Protein AF-A0A8J8T4A8-F1 (afdb_monomer_lite)

Foldseek 3Di:
DADLQELVSLVVCLLVLLLVLLVVLAPVLVVVLVVQQVCQVPVQDDPVDRCCLCSHQLNDPCLVVVVVVVVVSVVVSVVSVVSSLNHDQPADPPPPVVCVVVVVVVVVVVVVVVVVVVVPPDDDDPDPPPVVVVVVVVQDDDPDDPPDNDDDSPFQVLVVVVVVQLVVLVVVLVVVLVCVCPVVVPDDDPRVSSNSSSVSSNSSSNSSVVSVCVVDPVSCVVRGVGADWDADPVRDIHGPPCPPVVVVVVVVVVVVVVPPPPPPPPPPPPPPPPPPVVVVVVVVVVVVVVPPDDDPDDDPDDPDDDDDDDDDDDDDDPPDVVVVVVVVVVVVVD

pLDDT: mean 73.76, std 19.92, range [32.78, 97.75]

Secondary structure (DSSP, 8-state):
---TTBHHHHHHHHHHHHHHHIIIIIIIHHHHHHHHHHHHHHHSEETTEETHHHHSTT-STTHHHHHHHHHHHHHHHHHHHHHHTT-B----------THHHHHHHHHHHHHHHHHHHT--SS---SSSHHHHHHHGGG------TT-SSS-TTS-HHHHHHHHHHHHHHHHHHHHHHHHHHHSTTT--HHHHHHHHHHHHHHHHHHTGGGGGGGSHHHHHHH--PPPEEE-TTS-EEEGGGSHHHHHHHHHHHHHHHHTT------------TTHHHHHHHHHHHHHHTTS----------------------------HHHHHHHHHHTT--

Sequence (334 aa):
MIDKSDEYQLISFITRFKSAFFISYGIIKLIIQYVQYYRCVIFGSTPSSHTCQINGPGSSMYVYPEAAMLAAQLLIVWIAFFLLQCAKAKGHPKFKYKNKYFKDQKDEDKEDKQKKKDHASDSDSDERDEYEEVRLRRKRSCICCCCCPRYSCCNGDRLVNFLIYDFLVFALVIGYLGYYVFGLDKLQQEYQLKTSILFAQVIYGLLNFPFIIFLMKPCVLFLSKSRETGYDRDGICVPKYLASDMYKFRFSKKRILINSHGISLKVDEVPRRTGQKEENSRAEKYALSENKNLPISEALEDPSKQDPESNVGGFSIEIDIEDMLKLENILKIS

Structure (mmCIF, N/CA/C/O backbone):
data_AF-A0A8J8T4A8-F1
#
_entry.id   AF-A0A8J8T4A8-F1
#
loop_
_atom_site.group_PDB
_atom_site.id
_atom_site.type_symbol
_atom_site.label_atom_id
_atom_site.label_alt_id
_atom_site.label_comp_id
_atom_site.label_asym_id
_atom_site.label_entity_id
_atom_site.label_seq_id
_atom_site.pdbx_PDB_ins_code
_atom_site.Cartn_x
_atom_site.Cartn_y
_atom_site.Cartn_z
_atom_site.occupancy
_atom_site.B_iso_or_equiv
_atom_site.auth_seq_id
_atom_site.auth_comp_id
_atom_site.auth_asym_id
_atom_site.auth_atom_id
_atom_site.pdbx_PDB_model_num
ATOM 1 N N . MET A 1 1 ? 4.211 -5.409 19.009 1.00 72.94 1 MET A N 1
ATOM 2 C CA . MET A 1 1 ? 3.284 -6.543 18.795 1.00 72.94 1 MET A CA 1
ATOM 3 C C . MET A 1 1 ? 2.009 -5.999 18.163 1.00 72.94 1 MET A C 1
ATOM 5 O O . MET A 1 1 ? 1.513 -4.998 18.663 1.00 72.94 1 MET A O 1
ATOM 9 N N . ILE A 1 2 ? 1.539 -6.572 17.051 1.00 84.88 2 ILE A N 1
ATOM 10 C CA . ILE A 1 2 ? 0.321 -6.125 16.347 1.00 84.88 2 ILE A CA 1
ATOM 11 C C . ILE A 1 2 ? -0.826 -7.073 16.714 1.00 84.88 2 ILE A C 1
ATOM 13 O O . ILE A 1 2 ? -0.688 -8.286 16.538 1.00 84.88 2 ILE A O 1
ATOM 17 N N . ASP A 1 3 ? -1.955 -6.542 17.195 1.00 89.81 3 ASP A N 1
ATOM 18 C CA . ASP A 1 3 ? -3.196 -7.315 17.273 1.00 89.81 3 ASP A CA 1
ATOM 19 C C . ASP A 1 3 ? -3.701 -7.593 15.869 1.00 89.81 3 ASP A C 1
ATOM 21 O O . ASP A 1 3 ? -4.054 -6.670 15.135 1.00 89.81 3 ASP A O 1
ATOM 25 N N . LYS A 1 4 ? -3.880 -8.866 15.536 1.00 92.81 4 LYS A N 1
ATOM 26 C CA . LYS A 1 4 ? -4.615 -9.237 14.322 1.00 92.81 4 LYS A CA 1
ATOM 27 C C . LYS A 1 4 ? -6.124 -9.011 14.474 1.00 92.81 4 LYS A C 1
ATOM 29 O O . LYS A 1 4 ? -6.836 -9.001 13.480 1.00 92.81 4 LYS A O 1
ATOM 34 N N . SER A 1 5 ? -6.618 -8.853 15.708 1.00 92.38 5 SER A N 1
ATOM 35 C CA . SER A 1 5 ? -8.052 -8.705 15.994 1.00 92.38 5 SER A CA 1
ATOM 36 C C . SER A 1 5 ? -8.518 -7.257 16.177 1.00 92.38 5 SER A C 1
ATOM 38 O O . SER A 1 5 ? -9.710 -7.036 16.395 1.00 92.38 5 SER A O 1
ATOM 40 N N . ASP A 1 6 ? -7.605 -6.283 16.127 1.00 92.69 6 ASP A N 1
ATOM 41 C CA . ASP A 1 6 ? -7.901 -4.860 16.304 1.00 92.69 6 ASP A CA 1
ATOM 42 C C . ASP A 1 6 ? -8.005 -4.148 14.950 1.00 92.69 6 ASP A C 1
ATOM 44 O O . ASP A 1 6 ? -7.025 -4.029 14.212 1.00 92.69 6 ASP A O 1
ATOM 48 N N . GLU A 1 7 ? -9.204 -3.653 14.646 1.00 92.19 7 GLU A N 1
ATOM 49 C CA . GLU A 1 7 ? -9.529 -2.967 13.392 1.00 92.19 7 GLU A CA 1
ATOM 50 C C . GLU A 1 7 ? -8.599 -1.774 13.125 1.00 92.19 7 GLU A C 1
ATOM 52 O O . GLU A 1 7 ? -8.067 -1.641 12.023 1.00 92.19 7 GLU A O 1
ATOM 57 N N . TYR A 1 8 ? -8.335 -0.935 14.136 1.00 91.81 8 TYR A N 1
ATOM 58 C CA . TYR A 1 8 ? -7.516 0.269 13.955 1.00 91.81 8 TYR A CA 1
ATOM 59 C C . TYR A 1 8 ? -6.080 -0.072 13.530 1.00 91.81 8 TYR A C 1
ATOM 61 O O . TYR A 1 8 ? -5.521 0.558 12.630 1.00 91.81 8 TYR A O 1
ATOM 69 N N . GLN A 1 9 ? -5.480 -1.081 14.166 1.00 92.81 9 GLN A N 1
ATOM 70 C CA . GLN A 1 9 ? -4.103 -1.488 13.880 1.00 92.81 9 GLN A CA 1
ATOM 71 C C . GLN A 1 9 ? -3.974 -2.049 12.469 1.00 92.81 9 GLN A C 1
ATOM 73 O O . GLN A 1 9 ? -3.008 -1.744 11.773 1.00 92.81 9 GLN A O 1
ATOM 78 N N . LEU A 1 10 ? -4.970 -2.818 12.032 1.00 93.81 10 LEU A N 1
ATOM 79 C CA . LEU A 1 10 ? -4.987 -3.419 10.708 1.00 93.81 10 LEU A CA 1
ATOM 80 C C . LEU A 1 10 ? -5.181 -2.365 9.608 1.00 93.81 10 LEU A C 1
ATOM 82 O O . LEU A 1 10 ? -4.443 -2.362 8.625 1.00 93.81 10 LEU A O 1
ATOM 86 N N . ILE A 1 11 ? -6.094 -1.408 9.813 1.00 92.56 11 ILE A N 1
ATOM 87 C CA . ILE A 1 11 ? -6.269 -0.255 8.916 1.00 92.56 11 ILE A CA 1
ATOM 88 C C . ILE A 1 11 ? -4.980 0.568 8.841 1.00 92.56 11 ILE A C 1
ATOM 90 O O . ILE A 1 11 ? -4.537 0.919 7.748 1.00 92.56 11 ILE A O 1
ATOM 94 N N . SER A 1 12 ? -4.360 0.864 9.987 1.00 92.31 12 SER A N 1
ATOM 95 C CA . SER A 1 12 ? -3.110 1.629 10.044 1.00 92.31 12 SER A CA 1
ATOM 96 C C . SER A 1 12 ? -1.959 0.899 9.350 1.00 92.31 12 SER A C 1
ATOM 98 O O . SER A 1 12 ? -1.156 1.532 8.667 1.00 92.31 12 SER A O 1
ATOM 100 N N . PHE A 1 13 ? -1.894 -0.427 9.483 1.00 95.06 13 PHE A N 1
ATOM 101 C CA . PHE A 1 13 ? -0.928 -1.257 8.774 1.00 95.06 13 PHE A CA 1
ATOM 102 C C . PHE A 1 13 ? -1.126 -1.164 7.257 1.00 95.06 13 PHE A C 1
ATOM 104 O O . PHE A 1 13 ? -0.185 -0.801 6.557 1.00 95.06 13 PHE A O 1
ATOM 111 N N . ILE A 1 14 ? -2.343 -1.411 6.756 1.00 94.81 14 ILE A N 1
ATOM 112 C CA . ILE A 1 14 ? -2.648 -1.385 5.316 1.00 94.81 14 ILE A CA 1
ATOM 113 C C . ILE A 1 14 ? -2.315 -0.016 4.709 1.00 94.81 14 ILE A C 1
ATOM 115 O O . ILE A 1 14 ? -1.634 0.051 3.686 1.00 94.81 14 ILE A O 1
ATOM 119 N N . THR A 1 15 ? -2.757 1.078 5.338 1.00 93.94 15 THR A N 1
ATOM 120 C CA . THR A 1 15 ? -2.557 2.433 4.796 1.00 93.94 15 THR A CA 1
ATOM 121 C C . THR A 1 15 ? -1.090 2.847 4.790 1.00 93.94 15 THR A C 1
ATOM 123 O O . THR A 1 15 ? -0.616 3.382 3.787 1.00 93.94 15 THR A O 1
ATOM 126 N N . ARG A 1 16 ? -0.341 2.565 5.863 1.00 94.69 16 ARG A N 1
ATOM 127 C CA . ARG A 1 16 ? 1.103 2.846 5.925 1.00 94.69 16 ARG A CA 1
ATOM 128 C C . ARG A 1 16 ? 1.883 2.009 4.931 1.00 94.69 16 ARG A C 1
ATOM 130 O O . ARG A 1 16 ? 2.737 2.548 4.235 1.00 94.69 16 ARG A O 1
ATOM 137 N N . PHE A 1 17 ? 1.561 0.720 4.847 1.00 95.75 17 PHE A N 1
ATOM 138 C CA . PHE A 1 17 ? 2.204 -0.189 3.914 1.00 95.75 17 PHE A CA 1
ATOM 139 C C . PHE A 1 17 ? 1.990 0.310 2.484 1.00 95.75 17 PHE A C 1
ATOM 141 O O . PHE A 1 17 ? 2.965 0.626 1.818 1.00 95.75 17 PHE A O 1
ATOM 148 N N . LYS A 1 18 ? 0.742 0.538 2.051 1.00 95.62 18 LYS A N 1
ATOM 149 C CA . LYS A 1 18 ? 0.411 1.077 0.716 1.00 95.62 18 LYS A CA 1
ATOM 150 C C . LYS A 1 18 ? 1.030 2.446 0.421 1.00 95.62 18 LYS A C 1
ATOM 152 O O . LYS A 1 18 ? 1.479 2.681 -0.697 1.00 95.62 18 LYS A O 1
ATOM 157 N N . SER A 1 19 ? 1.108 3.330 1.413 1.00 95.50 19 SER A N 1
ATOM 158 C CA . SER A 1 19 ? 1.796 4.620 1.252 1.00 95.50 19 SER A CA 1
ATOM 159 C C . SER A 1 19 ? 3.287 4.432 0.961 1.00 95.50 19 SER A C 1
ATOM 161 O O . SER A 1 19 ? 3.837 5.122 0.106 1.00 95.50 19 SER A O 1
ATOM 163 N N . ALA A 1 20 ? 3.934 3.457 1.610 1.00 95.81 20 ALA A N 1
ATOM 164 C CA . ALA A 1 20 ? 5.317 3.103 1.308 1.00 95.81 20 ALA A CA 1
ATOM 165 C C . ALA A 1 20 ? 5.472 2.543 -0.120 1.00 95.81 20 ALA A C 1
ATOM 167 O O . ALA A 1 20 ? 6.444 2.889 -0.785 1.00 95.81 20 ALA A O 1
ATOM 168 N N . PHE A 1 21 ? 4.496 1.784 -0.650 1.00 95.88 21 PHE A N 1
ATOM 169 C CA . PHE A 1 21 ? 4.517 1.337 -2.062 1.00 95.88 21 PHE A CA 1
ATOM 170 C C . PHE A 1 21 ? 4.582 2.499 -3.035 1.00 95.88 21 PHE A C 1
ATOM 172 O O . PHE A 1 21 ? 5.360 2.453 -3.987 1.00 95.88 21 PHE A O 1
ATOM 179 N N . PHE A 1 22 ? 3.788 3.538 -2.794 1.00 96.88 22 PHE A N 1
ATOM 180 C CA . PHE A 1 22 ? 3.808 4.714 -3.648 1.00 96.88 22 PHE A CA 1
ATOM 181 C C . PHE A 1 22 ? 5.184 5.391 -3.656 1.00 96.88 22 PHE A C 1
ATOM 183 O O . PHE A 1 22 ? 5.698 5.740 -4.718 1.00 96.88 22 PHE A O 1
ATOM 190 N N . ILE A 1 23 ? 5.807 5.548 -2.487 1.00 96.50 23 ILE A N 1
ATOM 191 C CA . ILE A 1 23 ? 7.111 6.210 -2.386 1.00 96.50 23 ILE A CA 1
ATOM 192 C C . ILE A 1 23 ? 8.199 5.339 -3.028 1.00 96.50 23 ILE A C 1
ATOM 194 O O . ILE A 1 23 ? 8.924 5.812 -3.901 1.00 96.50 23 ILE A O 1
ATOM 198 N N . SER A 1 24 ? 8.292 4.065 -2.641 1.00 96.38 24 SER A N 1
ATOM 199 C CA . SER A 1 24 ? 9.357 3.160 -3.085 1.00 96.38 24 SER A CA 1
ATOM 200 C C . SER A 1 24 ? 9.193 2.720 -4.542 1.00 96.38 24 SER A C 1
ATOM 202 O O . SER A 1 24 ? 10.072 2.966 -5.366 1.00 96.38 24 SER A O 1
ATOM 204 N N . TYR A 1 25 ? 8.066 2.096 -4.890 1.00 96.12 25 TYR A N 1
ATOM 205 C CA . TYR A 1 25 ? 7.846 1.561 -6.239 1.00 96.12 25 TYR A CA 1
ATOM 206 C C . TYR A 1 25 ? 7.311 2.600 -7.220 1.00 96.12 25 TYR A C 1
ATOM 208 O O . TYR A 1 25 ? 7.493 2.428 -8.419 1.00 96.12 25 TYR A O 1
ATOM 216 N N . GLY A 1 26 ? 6.663 3.663 -6.741 1.00 96.56 26 GLY A N 1
ATOM 217 C CA . GLY A 1 26 ? 6.250 4.782 -7.584 1.00 96.56 26 GLY A CA 1
ATOM 218 C C . GLY A 1 26 ? 7.405 5.753 -7.805 1.00 96.56 26 GLY A C 1
ATOM 219 O O . GLY A 1 26 ? 8.051 5.715 -8.847 1.00 96.56 26 GLY A O 1
ATOM 220 N N . ILE A 1 27 ? 7.680 6.619 -6.827 1.00 97.62 27 ILE A N 1
ATOM 221 C CA . ILE A 1 27 ? 8.608 7.751 -6.996 1.00 97.62 27 ILE A CA 1
ATOM 222 C C . ILE A 1 27 ? 10.064 7.298 -7.141 1.00 97.62 27 ILE A C 1
ATOM 224 O O . ILE A 1 27 ? 10.708 7.631 -8.135 1.00 97.62 27 ILE A O 1
ATOM 228 N N . ILE A 1 28 ? 10.600 6.558 -6.165 1.00 96.81 28 ILE A N 1
ATOM 229 C CA . ILE A 1 28 ? 12.030 6.210 -6.141 1.00 96.81 28 ILE A CA 1
ATOM 230 C C . ILE A 1 28 ? 12.380 5.374 -7.373 1.00 96.81 28 ILE A C 1
ATOM 232 O O . ILE A 1 28 ? 13.325 5.685 -8.100 1.00 96.81 28 ILE A O 1
ATOM 236 N N . LYS A 1 29 ? 11.578 4.348 -7.663 1.00 95.44 29 LYS A N 1
ATOM 237 C CA . LYS A 1 29 ? 11.803 3.489 -8.823 1.00 95.44 29 LYS A CA 1
ATOM 238 C C . LYS A 1 29 ? 11.636 4.223 -10.158 1.00 95.44 29 LYS A C 1
ATOM 240 O O . LYS A 1 29 ? 12.396 3.937 -11.083 1.00 95.44 29 LYS A O 1
ATOM 245 N N . LEU A 1 30 ? 10.709 5.180 -10.266 1.00 96.94 30 LEU A N 1
ATOM 246 C CA . LEU A 1 30 ? 10.593 6.043 -11.447 1.00 96.94 30 LEU A CA 1
ATOM 247 C C . LEU A 1 30 ? 11.877 6.847 -11.672 1.00 96.94 30 LEU A C 1
ATOM 249 O O . LEU A 1 30 ? 12.380 6.874 -12.792 1.00 96.94 30 LEU A O 1
ATOM 253 N N . ILE A 1 31 ? 12.429 7.460 -10.619 1.00 97.31 31 ILE A N 1
ATOM 254 C CA . ILE A 1 31 ? 13.676 8.235 -10.705 1.00 97.31 31 ILE A CA 1
ATOM 255 C C . ILE A 1 31 ? 14.831 7.333 -11.152 1.00 97.31 31 ILE A C 1
ATOM 257 O O . ILE A 1 31 ? 15.558 7.687 -12.078 1.00 97.31 31 ILE A O 1
ATOM 261 N N . ILE A 1 32 ? 14.973 6.145 -10.555 1.00 95.12 32 ILE A N 1
ATOM 262 C CA . ILE A 1 32 ? 16.024 5.186 -10.929 1.00 95.12 32 ILE A CA 1
ATOM 263 C C . ILE A 1 32 ? 15.898 4.787 -12.404 1.00 95.12 32 ILE A C 1
ATOM 265 O O . ILE A 1 32 ? 16.887 4.839 -13.138 1.00 95.12 32 ILE A O 1
ATOM 269 N N . GLN A 1 33 ? 14.695 4.424 -12.860 1.00 93.69 33 GLN A N 1
ATOM 270 C CA . GLN A 1 33 ? 14.471 4.040 -14.256 1.00 93.69 33 GLN A CA 1
ATOM 271 C C . GLN A 1 33 ? 14.717 5.198 -15.220 1.00 93.69 33 GLN A C 1
ATOM 273 O O . GLN A 1 33 ? 15.321 4.998 -16.272 1.00 93.69 33 GLN A O 1
ATOM 278 N N . TYR A 1 34 ? 14.307 6.411 -14.851 1.00 95.50 34 TYR A N 1
ATOM 279 C CA . TYR A 1 34 ? 14.563 7.605 -15.643 1.00 95.50 34 TYR A CA 1
ATOM 280 C C . TYR A 1 34 ? 16.064 7.879 -15.783 1.00 95.50 34 TYR A C 1
ATOM 282 O O . TYR A 1 34 ? 16.540 8.100 -16.892 1.00 95.50 34 TYR A O 1
ATOM 290 N N . VAL A 1 35 ? 16.833 7.794 -14.692 1.00 94.56 35 VAL A N 1
ATOM 291 C CA . VAL A 1 35 ? 18.293 7.973 -14.725 1.00 94.56 35 VAL A CA 1
ATOM 292 C C . VAL A 1 35 ? 18.963 6.886 -15.566 1.00 94.56 35 VAL A C 1
ATOM 294 O O . VAL A 1 35 ? 19.841 7.196 -16.367 1.00 94.56 35 VAL A O 1
ATOM 297 N N . GLN A 1 36 ? 18.547 5.623 -15.438 1.00 92.88 36 GLN A N 1
ATOM 298 C CA . GLN A 1 36 ? 19.070 4.531 -16.269 1.00 92.88 36 GLN A CA 1
ATOM 299 C C . GLN A 1 36 ? 18.784 4.766 -17.752 1.00 92.88 36 GLN A C 1
ATOM 301 O O . GLN A 1 36 ? 19.693 4.674 -18.576 1.00 92.88 36 GLN A O 1
ATOM 306 N N . TYR A 1 37 ? 17.548 5.136 -18.086 1.00 92.50 37 TYR A N 1
ATOM 307 C CA . TYR A 1 37 ? 17.157 5.482 -19.447 1.00 92.50 37 TYR A CA 1
ATOM 308 C C . TYR A 1 37 ? 17.976 6.661 -19.990 1.00 92.50 37 TYR A C 1
ATOM 310 O O . TYR A 1 37 ? 18.565 6.562 -21.065 1.00 92.50 37 TYR A O 1
ATOM 318 N N . TYR A 1 38 ? 18.090 7.745 -19.220 1.00 94.31 38 TYR A N 1
ATOM 319 C CA . TYR A 1 38 ? 18.860 8.932 -19.587 1.00 94.31 38 TYR A CA 1
ATOM 320 C C . TYR A 1 38 ? 20.333 8.593 -19.842 1.00 94.31 38 TYR A C 1
ATOM 322 O O . TYR A 1 38 ? 20.893 8.979 -20.869 1.00 94.31 38 TYR A O 1
ATOM 330 N N . ARG A 1 39 ? 20.952 7.804 -18.950 1.00 92.44 39 ARG A N 1
ATOM 331 C CA . ARG A 1 39 ? 22.342 7.356 -19.117 1.00 92.44 39 ARG A CA 1
ATOM 332 C C . ARG A 1 39 ? 22.526 6.538 -20.388 1.00 92.44 39 ARG A C 1
ATOM 334 O O . ARG A 1 39 ? 23.519 6.714 -21.088 1.00 92.44 39 ARG A O 1
ATOM 341 N N . CYS A 1 40 ? 21.559 5.683 -20.688 1.00 91.31 40 CYS A N 1
ATOM 342 C CA . CYS A 1 40 ? 21.558 4.848 -21.874 1.00 91.31 40 CYS A CA 1
ATOM 343 C C . CYS A 1 40 ? 21.535 5.669 -23.165 1.00 91.31 40 CYS A C 1
ATOM 345 O O . CYS A 1 40 ? 22.378 5.484 -24.040 1.00 91.31 40 CYS A O 1
ATOM 347 N N . VAL A 1 41 ? 20.590 6.605 -23.259 1.00 91.50 41 VAL A N 1
ATOM 348 C CA . VAL A 1 41 ? 20.362 7.403 -24.469 1.00 91.50 41 VAL A CA 1
ATOM 349 C C . VAL A 1 41 ? 21.522 8.364 -24.726 1.00 91.50 41 VAL A C 1
ATOM 351 O O . VAL A 1 41 ? 21.974 8.490 -25.864 1.00 91.50 41 VAL A O 1
ATOM 354 N N . ILE A 1 42 ? 22.025 9.024 -23.681 1.00 92.62 42 ILE A N 1
ATOM 355 C CA . ILE A 1 42 ? 22.991 10.117 -23.842 1.00 92.62 42 ILE A CA 1
ATOM 356 C C . ILE A 1 42 ? 24.432 9.622 -23.860 1.00 92.62 42 ILE A C 1
ATOM 358 O O . ILE A 1 42 ? 25.195 10.029 -24.729 1.00 92.62 42 ILE A O 1
ATOM 362 N N . PHE A 1 43 ? 24.813 8.729 -22.944 1.00 88.88 43 PHE A N 1
ATOM 363 C CA . PHE A 1 43 ? 26.200 8.255 -22.857 1.00 88.88 43 PHE A CA 1
ATOM 364 C C . PHE A 1 43 ? 26.448 6.961 -23.641 1.00 88.88 43 PHE A C 1
ATOM 366 O O . PHE A 1 43 ? 27.594 6.642 -23.938 1.00 88.88 43 PHE A O 1
ATOM 373 N N . GLY A 1 44 ? 25.399 6.206 -23.983 1.00 80.44 44 GLY A N 1
ATOM 374 C CA . GLY A 1 44 ? 25.513 4.906 -24.653 1.00 80.44 44 GLY A CA 1
ATOM 375 C C . GLY A 1 44 ? 25.546 4.955 -26.183 1.00 80.44 44 GLY A C 1
ATOM 376 O O . GLY A 1 44 ? 25.546 3.897 -26.815 1.00 80.44 44 GLY A O 1
ATOM 377 N N . SER A 1 45 ? 25.546 6.148 -26.782 1.00 76.69 45 SER A N 1
ATOM 378 C CA . SER A 1 45 ? 25.368 6.335 -28.223 1.00 76.69 45 SER A CA 1
ATOM 379 C C . SER A 1 45 ? 26.702 6.538 -28.942 1.00 76.69 45 SER A C 1
ATOM 381 O O . SER A 1 45 ? 27.077 7.658 -29.280 1.00 76.69 45 SER A O 1
ATOM 383 N N . THR A 1 46 ? 27.410 5.442 -29.225 1.00 85.88 46 THR A N 1
ATOM 384 C CA . THR A 1 46 ? 28.345 5.432 -30.361 1.00 85.88 46 THR A CA 1
ATOM 385 C C . THR A 1 46 ? 27.563 5.113 -31.639 1.00 85.88 46 THR A C 1
ATOM 387 O O . THR A 1 46 ? 26.734 4.204 -31.605 1.00 85.88 46 THR A O 1
ATOM 390 N N . PRO A 1 47 ? 27.800 5.807 -32.768 1.00 84.06 47 PRO A N 1
ATOM 391 C CA . PRO A 1 47 ? 26.973 5.692 -33.978 1.00 84.06 47 PRO A CA 1
ATOM 392 C C . PRO A 1 47 ? 26.924 4.283 -34.596 1.00 84.06 47 PRO A C 1
ATOM 394 O O . PRO A 1 47 ? 26.053 4.004 -35.412 1.00 84.06 47 PRO A O 1
ATOM 397 N N . SER A 1 48 ? 27.838 3.389 -34.214 1.00 87.62 48 SER A N 1
ATOM 398 C CA . SER A 1 48 ? 27.924 2.012 -34.708 1.00 87.62 48 SER A CA 1
ATOM 399 C C . SER A 1 48 ? 27.407 0.948 -33.730 1.00 87.62 48 SER A C 1
ATOM 401 O O . SER A 1 48 ? 27.282 -0.209 -34.125 1.00 87.62 48 SER A O 1
ATOM 403 N N . SER A 1 49 ? 27.102 1.290 -32.472 1.00 83.38 49 SER A N 1
ATOM 404 C CA . SER A 1 49 ? 26.607 0.330 -31.476 1.00 83.38 49 SER A CA 1
ATOM 405 C C . SER A 1 49 ? 25.884 1.038 -30.330 1.00 83.38 49 SER A C 1
ATOM 407 O O . SER A 1 49 ? 26.492 1.804 -29.578 1.00 83.38 49 SER A O 1
ATOM 409 N N . HIS A 1 50 ? 24.585 0.767 -30.176 1.00 83.75 50 HIS A N 1
ATOM 410 C CA . HIS A 1 50 ? 23.806 1.212 -29.023 1.00 83.75 50 HIS A CA 1
ATOM 411 C C . HIS A 1 50 ? 23.812 0.116 -27.956 1.00 83.75 50 HIS A C 1
ATOM 413 O O . HIS A 1 50 ? 23.197 -0.936 -28.118 1.00 83.75 50 HIS A O 1
ATOM 419 N N . THR A 1 51 ? 24.456 0.374 -26.818 1.00 88.25 51 THR A N 1
ATOM 420 C CA . THR A 1 51 ? 24.524 -0.591 -25.699 1.00 88.25 51 THR A CA 1
ATOM 421 C C . THR A 1 51 ? 23.236 -0.662 -24.874 1.00 88.25 51 THR A C 1
ATOM 423 O O . THR A 1 51 ? 23.198 -1.308 -23.825 1.00 88.25 51 THR A O 1
ATOM 426 N N . CYS A 1 52 ? 22.147 -0.044 -25.340 1.00 88.06 52 CYS A N 1
ATOM 427 C CA . CYS A 1 52 ? 20.899 0.030 -24.589 1.00 88.06 52 CYS A CA 1
ATOM 428 C C . CYS A 1 52 ? 20.178 -1.294 -24.388 1.00 88.06 52 CYS A C 1
ATOM 430 O O . CYS A 1 52 ? 19.407 -1.431 -23.445 1.00 88.06 52 CYS A O 1
ATOM 432 N N . GLN A 1 53 ? 20.495 -2.300 -25.193 1.00 87.75 53 GLN A N 1
ATOM 433 C CA . GLN A 1 53 ? 20.019 -3.653 -24.946 1.00 87.75 53 GLN A CA 1
ATOM 434 C C . GLN A 1 53 ? 20.620 -4.261 -23.663 1.00 87.75 53 GLN A C 1
ATOM 436 O O . GLN A 1 53 ? 19.970 -5.072 -23.009 1.00 87.75 53 GLN A O 1
ATOM 441 N N . ILE A 1 54 ? 21.841 -3.855 -23.289 1.00 88.94 54 ILE A N 1
ATOM 442 C CA . ILE A 1 54 ? 22.604 -4.403 -22.154 1.00 88.94 54 ILE A CA 1
ATOM 443 C C . ILE A 1 54 ? 22.548 -3.469 -20.938 1.00 88.94 54 ILE A C 1
ATOM 445 O O . ILE A 1 54 ? 22.521 -3.936 -19.806 1.00 88.94 54 ILE A O 1
ATOM 449 N N . ASN A 1 55 ? 22.497 -2.154 -21.153 1.00 89.75 55 ASN A N 1
ATOM 450 C CA . ASN A 1 55 ? 22.519 -1.145 -20.085 1.00 89.75 55 ASN A CA 1
ATOM 451 C C . ASN A 1 55 ? 21.168 -0.440 -19.874 1.00 89.75 55 ASN A C 1
ATOM 453 O O . ASN A 1 55 ? 21.066 0.464 -19.046 1.00 89.75 55 ASN A O 1
ATOM 457 N N . GLY A 1 56 ? 20.146 -0.807 -20.649 1.00 90.06 56 GLY A N 1
ATOM 458 C CA . GLY A 1 56 ? 18.824 -0.201 -20.566 1.00 90.06 56 GLY A CA 1
ATOM 459 C C . GLY A 1 56 ? 18.039 -0.611 -19.314 1.00 90.06 56 GLY A C 1
ATOM 460 O O . GLY A 1 56 ? 18.371 -1.593 -18.645 1.00 90.06 56 GLY A O 1
ATOM 461 N N . PRO A 1 57 ? 16.956 0.119 -18.998 1.00 89.44 57 PRO A N 1
ATOM 462 C CA . PRO A 1 57 ? 16.074 -0.233 -17.891 1.00 89.44 57 PRO A CA 1
ATOM 463 C C . PRO A 1 57 ? 15.497 -1.639 -18.110 1.00 89.44 57 PRO A C 1
ATOM 465 O O . PRO A 1 57 ? 14.825 -1.892 -19.107 1.00 89.44 57 PRO A O 1
ATOM 468 N N . GLY A 1 58 ? 15.764 -2.566 -17.187 1.00 86.31 58 GLY A N 1
ATOM 469 C CA . GLY A 1 58 ? 15.328 -3.968 -17.294 1.00 86.31 58 GLY A CA 1
ATOM 470 C C . GLY A 1 58 ? 16.404 -4.960 -17.710 1.00 86.31 58 GLY A C 1
ATOM 471 O O . GLY A 1 58 ? 16.133 -6.158 -17.721 1.00 86.31 58 GLY A O 1
ATOM 472 N N . SER A 1 59 ? 17.627 -4.509 -17.988 1.00 88.25 59 SER A N 1
ATOM 473 C CA . SER A 1 59 ? 18.749 -5.424 -18.208 1.00 88.25 59 SER A CA 1
ATOM 474 C C . SER A 1 59 ? 19.295 -6.051 -16.920 1.00 88.25 59 SER A C 1
ATOM 476 O O . SER A 1 59 ? 20.026 -7.040 -16.981 1.00 88.25 59 SER A O 1
ATOM 478 N N . SER A 1 60 ? 18.930 -5.519 -15.747 1.00 82.06 60 SER A N 1
ATOM 479 C CA . SER A 1 60 ? 19.368 -6.069 -14.465 1.00 82.06 60 SER A CA 1
ATOM 480 C C . SER A 1 60 ? 18.818 -7.485 -14.249 1.00 82.06 60 SER A C 1
ATOM 482 O O . SER A 1 60 ? 17.672 -7.799 -14.575 1.00 82.06 60 SER A O 1
ATOM 484 N N . MET A 1 61 ? 19.628 -8.361 -13.649 1.00 74.62 61 MET A N 1
ATOM 485 C CA . MET A 1 61 ? 19.238 -9.753 -13.373 1.00 74.62 61 MET A CA 1
ATOM 486 C C . MET A 1 61 ? 18.135 -9.891 -12.305 1.00 74.62 61 MET A C 1
ATOM 488 O O . MET A 1 61 ? 17.631 -10.987 -12.074 1.00 74.62 61 MET A O 1
ATOM 492 N N . TYR A 1 62 ? 17.717 -8.793 -11.669 1.00 90.38 62 TYR A N 1
ATOM 493 C CA . TYR A 1 62 ? 16.857 -8.816 -10.483 1.00 90.38 62 TYR A CA 1
ATOM 494 C C . TYR A 1 62 ? 15.362 -8.574 -10.758 1.00 90.38 62 TYR A C 1
ATOM 496 O O . TYR A 1 62 ? 14.585 -8.465 -9.814 1.00 90.38 62 TYR A O 1
ATOM 504 N N . VAL A 1 63 ? 14.917 -8.542 -12.021 1.00 89.69 63 VAL A N 1
ATOM 505 C CA . VAL A 1 63 ? 13.500 -8.274 -12.362 1.00 89.69 63 VAL A CA 1
ATOM 506 C C . VAL A 1 63 ? 12.544 -9.310 -11.751 1.00 89.69 63 VAL A C 1
ATOM 508 O O . VAL A 1 63 ? 11.522 -8.948 -11.170 1.00 89.69 63 VAL A O 1
ATOM 511 N N . TYR A 1 64 ? 12.874 -10.601 -11.841 1.00 90.69 64 TYR A N 1
ATOM 512 C CA . TYR A 1 64 ? 12.037 -11.680 -11.302 1.00 90.69 64 TYR A CA 1
ATOM 513 C C . TYR A 1 64 ? 11.947 -11.700 -9.770 1.00 90.69 64 TYR A C 1
ATOM 515 O O . TYR A 1 64 ? 10.822 -11.749 -9.266 1.00 90.69 64 TYR A O 1
ATOM 523 N N . PRO A 1 65 ? 13.058 -11.646 -9.003 1.00 94.50 65 PRO A N 1
ATOM 524 C CA . PRO A 1 65 ? 12.958 -11.584 -7.547 1.00 94.50 65 PRO A CA 1
ATOM 525 C C . PRO A 1 65 ? 12.236 -10.317 -7.078 1.00 94.50 65 PRO A C 1
ATOM 527 O O . PRO A 1 65 ? 11.468 -10.376 -6.122 1.00 94.50 65 PRO A O 1
ATOM 530 N N . GLU A 1 66 ? 12.390 -9.195 -7.783 1.00 92.06 66 GLU A N 1
ATOM 531 C CA . GLU A 1 66 ? 11.650 -7.975 -7.470 1.00 92.06 66 GLU A CA 1
ATOM 532 C C . GLU A 1 66 ? 10.140 -8.126 -7.724 1.00 92.06 66 GLU A C 1
ATOM 534 O O . GLU A 1 66 ? 9.322 -7.725 -6.895 1.00 92.06 66 GLU A O 1
ATOM 539 N N . ALA A 1 67 ? 9.746 -8.764 -8.830 1.00 91.62 67 ALA A N 1
ATOM 540 C CA . ALA A 1 67 ? 8.347 -9.091 -9.098 1.00 91.62 67 ALA A CA 1
ATOM 541 C C . ALA A 1 67 ? 7.763 -10.061 -8.058 1.00 91.62 67 ALA A C 1
ATOM 543 O O . ALA A 1 67 ? 6.635 -9.864 -7.602 1.00 91.62 67 ALA A O 1
ATOM 544 N N . ALA A 1 68 ? 8.531 -11.069 -7.637 1.00 94.44 68 ALA A N 1
ATOM 545 C CA . ALA A 1 68 ? 8.129 -11.993 -6.581 1.00 94.44 68 ALA A CA 1
ATOM 546 C C . ALA A 1 68 ? 7.958 -11.275 -5.231 1.00 94.44 68 ALA A C 1
ATOM 548 O O . ALA A 1 68 ? 6.977 -11.516 -4.526 1.00 94.44 68 ALA A O 1
ATOM 549 N N . MET A 1 69 ? 8.861 -10.349 -4.896 1.00 94.75 69 MET A N 1
ATOM 550 C CA . MET A 1 69 ? 8.759 -9.527 -3.690 1.00 94.75 69 MET A CA 1
ATOM 551 C C . MET A 1 69 ? 7.508 -8.646 -3.718 1.00 94.75 69 MET A C 1
ATOM 553 O O . MET A 1 69 ? 6.767 -8.612 -2.736 1.00 94.75 69 MET A O 1
ATOM 557 N N . LEU A 1 70 ? 7.217 -8.001 -4.851 1.00 93.56 70 LEU A N 1
ATOM 558 C CA . LEU A 1 70 ? 5.984 -7.236 -5.032 1.00 93.56 70 LEU A CA 1
ATOM 559 C C . LEU A 1 70 ? 4.738 -8.119 -4.858 1.00 93.56 70 LEU A C 1
ATOM 561 O O . LEU A 1 70 ? 3.798 -7.729 -4.167 1.00 93.56 70 LEU A O 1
ATOM 565 N N . ALA A 1 71 ? 4.730 -9.321 -5.439 1.00 94.69 71 ALA A N 1
ATOM 566 C CA . ALA A 1 71 ? 3.622 -10.263 -5.294 1.00 94.69 71 ALA A CA 1
ATOM 567 C C . ALA A 1 71 ? 3.422 -10.689 -3.830 1.00 94.69 71 ALA A C 1
ATOM 569 O O . ALA A 1 71 ? 2.298 -10.663 -3.329 1.00 94.69 71 ALA A O 1
ATOM 570 N N . ALA A 1 72 ? 4.501 -11.011 -3.112 1.00 95.88 72 ALA A N 1
ATOM 571 C CA . ALA A 1 72 ? 4.445 -11.346 -1.690 1.00 95.88 72 ALA A CA 1
ATOM 572 C C . ALA A 1 72 ? 3.894 -10.182 -0.853 1.00 95.88 72 ALA A C 1
ATOM 574 O O . ALA A 1 72 ? 3.030 -10.371 0.005 1.00 95.88 72 ALA A O 1
ATOM 575 N N . GLN A 1 73 ? 4.344 -8.963 -1.139 1.00 94.94 73 GLN A N 1
ATOM 576 C CA . GLN A 1 73 ? 3.862 -7.761 -0.474 1.00 94.94 73 GLN A CA 1
ATOM 577 C C . GLN A 1 73 ? 2.366 -7.516 -0.730 1.00 94.94 73 GLN A C 1
ATOM 579 O O . GLN A 1 73 ? 1.626 -7.196 0.202 1.00 94.94 73 GLN A O 1
ATOM 584 N N . LEU A 1 74 ? 1.893 -7.727 -1.962 1.00 94.31 74 LEU A N 1
ATOM 585 C CA . LEU A 1 74 ? 0.469 -7.657 -2.291 1.00 94.31 74 LEU A CA 1
ATOM 586 C C . LEU A 1 74 ? -0.333 -8.698 -1.515 1.00 94.31 74 LEU A C 1
ATOM 588 O O . LEU A 1 74 ? -1.336 -8.351 -0.892 1.00 94.31 74 LEU A O 1
ATOM 592 N N . LEU A 1 75 ? 0.126 -9.950 -1.494 1.00 95.75 75 LEU A N 1
ATOM 593 C CA . LEU A 1 75 ? -0.528 -11.024 -0.747 1.00 95.75 75 LEU A CA 1
ATOM 594 C C . LEU A 1 75 ? -0.670 -10.679 0.739 1.00 95.75 75 LEU A C 1
ATOM 596 O O . LEU A 1 75 ? -1.734 -10.904 1.310 1.00 95.75 75 LEU A O 1
ATOM 600 N N . ILE A 1 76 ? 0.347 -10.072 1.357 1.00 95.88 76 ILE A N 1
ATOM 601 C CA . ILE A 1 76 ? 0.277 -9.632 2.758 1.00 95.88 76 ILE A CA 1
ATOM 602 C C . ILE A 1 76 ? -0.840 -8.598 2.966 1.00 95.88 76 ILE A C 1
ATOM 604 O O . ILE A 1 76 ? -1.588 -8.701 3.942 1.00 95.88 76 ILE A O 1
ATOM 608 N N . VAL A 1 77 ? -1.003 -7.630 2.057 1.00 95.62 77 VAL A N 1
ATOM 609 C CA . VAL A 1 77 ? -2.091 -6.638 2.146 1.00 95.62 77 VAL A CA 1
ATOM 610 C C . VAL A 1 77 ? -3.456 -7.293 1.971 1.00 95.62 77 VAL A C 1
ATOM 612 O O . VAL A 1 77 ? -4.371 -6.996 2.737 1.00 95.62 77 VAL A O 1
ATOM 615 N N . TRP A 1 78 ? -3.593 -8.210 1.013 1.00 94.81 78 TRP A N 1
ATOM 616 C CA . TRP A 1 78 ? -4.835 -8.951 0.791 1.00 94.81 78 TRP A CA 1
ATOM 617 C C . TRP A 1 78 ? -5.206 -9.816 1.998 1.00 94.81 78 TRP A C 1
ATOM 619 O O . TRP A 1 78 ? -6.356 -9.807 2.431 1.00 94.81 78 TRP A O 1
ATOM 629 N N . ILE A 1 79 ? -4.234 -10.491 2.616 1.00 95.12 79 ILE A N 1
ATOM 630 C CA . ILE A 1 79 ? -4.441 -11.244 3.860 1.00 95.12 79 ILE A CA 1
ATOM 631 C C . ILE A 1 79 ? -4.884 -10.307 4.989 1.00 95.12 79 ILE A C 1
ATOM 633 O O . ILE A 1 79 ? -5.844 -10.615 5.695 1.00 95.12 79 ILE A O 1
ATOM 637 N N . ALA A 1 80 ? -4.235 -9.150 5.151 1.00 94.88 80 ALA A N 1
ATOM 638 C CA . ALA A 1 80 ? -4.650 -8.150 6.134 1.00 94.88 80 ALA A CA 1
ATOM 639 C C . ALA A 1 80 ? -6.073 -7.636 5.858 1.00 94.88 80 ALA A C 1
ATOM 641 O O . ALA A 1 80 ? -6.843 -7.427 6.792 1.00 94.88 80 ALA A O 1
ATOM 642 N N . PHE A 1 81 ? -6.465 -7.494 4.593 1.00 92.31 81 PHE A N 1
ATOM 643 C CA . PHE A 1 81 ? -7.827 -7.127 4.223 1.00 92.31 81 PHE A CA 1
ATOM 644 C C . PHE A 1 81 ? -8.852 -8.212 4.576 1.00 92.31 81 PHE A C 1
ATOM 646 O O . PHE A 1 81 ? -9.888 -7.902 5.160 1.00 92.31 81 PHE A O 1
ATOM 653 N N . PHE A 1 82 ? -8.568 -9.486 4.297 1.00 92.06 82 PHE A N 1
ATOM 654 C CA . PHE A 1 82 ? -9.453 -10.578 4.714 1.00 92.06 82 PHE A CA 1
ATOM 655 C C . PHE A 1 82 ? -9.572 -10.662 6.241 1.00 92.06 82 PHE A C 1
ATOM 657 O O . PHE A 1 82 ? -10.662 -10.878 6.768 1.00 92.06 82 PHE A O 1
ATOM 664 N N . LEU A 1 83 ? -8.478 -10.407 6.966 1.00 92.31 83 LEU A N 1
ATOM 665 C CA . LEU A 1 83 ? -8.495 -10.303 8.425 1.00 92.31 83 LEU A CA 1
ATOM 666 C C . LEU A 1 83 ? -9.329 -9.111 8.922 1.00 92.31 83 LEU A C 1
ATOM 668 O O . LEU A 1 83 ? -9.918 -9.205 10.000 1.00 92.31 83 LEU A O 1
ATOM 672 N N . LEU A 1 84 ? -9.443 -8.027 8.144 1.00 90.94 84 LEU A N 1
ATOM 673 C CA . LEU A 1 84 ? -10.234 -6.847 8.507 1.00 90.94 84 LEU A CA 1
ATOM 674 C C . LEU A 1 84 ? -11.721 -7.175 8.649 1.00 90.94 84 LEU A C 1
ATOM 676 O O . LEU A 1 84 ? -12.366 -6.665 9.559 1.00 90.94 84 LEU A O 1
ATOM 680 N N . GLN A 1 85 ? -12.247 -8.086 7.828 1.00 88.75 85 GLN A N 1
ATOM 681 C CA . GLN A 1 85 ? -13.642 -8.538 7.920 1.00 88.75 85 GLN A CA 1
ATOM 682 C C . GLN A 1 85 ? -13.941 -9.285 9.232 1.00 88.75 85 GLN A C 1
ATOM 684 O O . GLN A 1 85 ? -15.086 -9.340 9.677 1.00 88.75 85 GLN A O 1
ATOM 689 N N . CYS A 1 86 ? -12.907 -9.839 9.867 1.00 89.00 86 CYS A N 1
ATOM 690 C CA . CYS A 1 86 ? -12.994 -10.556 11.137 1.00 89.00 86 CYS A CA 1
ATOM 691 C C . CYS A 1 86 ? -12.586 -9.693 12.343 1.00 89.00 86 CYS A C 1
ATOM 693 O O . CYS A 1 86 ? -12.770 -10.109 13.494 1.00 89.00 86 CYS A O 1
ATOM 695 N N . ALA A 1 87 ? -11.997 -8.518 12.107 1.00 90.62 87 ALA A N 1
ATOM 696 C CA . ALA A 1 87 ? -11.481 -7.654 13.156 1.00 90.62 87 ALA A CA 1
ATOM 697 C C . ALA A 1 87 ? -12.622 -6.997 13.945 1.00 90.62 87 ALA A C 1
ATOM 699 O O . ALA A 1 87 ? -13.702 -6.711 13.430 1.00 90.62 87 ALA A O 1
ATOM 700 N N . LYS A 1 88 ? -12.390 -6.757 15.239 1.00 89.06 88 LYS A N 1
ATOM 701 C CA . LYS A 1 88 ? -13.358 -6.096 16.119 1.00 89.06 88 LYS A CA 1
ATOM 702 C C . LYS A 1 88 ? -12.912 -4.661 16.361 1.00 89.06 88 LYS A C 1
ATOM 704 O O . LYS A 1 88 ? -11.753 -4.421 16.694 1.00 89.06 88 LYS A O 1
ATOM 709 N N . ALA A 1 89 ? -13.856 -3.726 16.301 1.00 88.62 89 ALA A N 1
ATOM 710 C CA . ALA A 1 89 ? -13.637 -2.354 16.739 1.00 88.62 89 ALA A CA 1
ATOM 711 C C . ALA A 1 89 ? -13.310 -2.329 18.245 1.00 88.62 89 ALA A C 1
ATOM 713 O O . ALA A 1 89 ? -14.200 -2.466 19.096 1.00 88.62 89 ALA A O 1
ATOM 714 N N . LYS A 1 90 ? -12.029 -2.176 18.594 1.00 88.19 90 LYS A N 1
ATOM 715 C CA . LYS A 1 90 ? -11.574 -1.953 19.974 1.00 88.19 90 LYS A CA 1
ATOM 716 C C . LYS A 1 90 ? -11.468 -0.448 20.255 1.00 88.19 90 LYS A C 1
ATOM 718 O O . LYS A 1 90 ? -11.623 0.390 19.373 1.00 88.19 90 LYS A O 1
ATOM 723 N N . GLY A 1 91 ? -11.284 -0.077 21.522 1.00 79.88 91 GLY A N 1
ATOM 724 C CA . GLY A 1 91 ? -11.051 1.323 21.907 1.00 79.88 91 GLY A CA 1
ATOM 725 C C . GLY A 1 91 ? -12.298 2.197 22.083 1.00 79.88 91 GLY A C 1
ATOM 726 O O . GLY A 1 91 ? -12.168 3.367 22.449 1.00 79.88 91 GLY A O 1
ATOM 727 N N . HIS A 1 92 ? -13.514 1.665 21.910 1.00 78.94 92 HIS A N 1
ATOM 728 C CA . HIS A 1 92 ? -14.703 2.370 22.384 1.00 78.94 92 HIS A CA 1
ATOM 729 C C . HIS A 1 92 ? -14.699 2.389 23.917 1.00 78.94 92 HIS A C 1
ATOM 731 O O . HIS A 1 92 ? -14.749 1.315 24.528 1.00 78.94 92 HIS A O 1
ATOM 737 N N . PRO A 1 93 ? -14.655 3.572 24.563 1.00 72.62 93 PRO A N 1
ATOM 738 C CA . PRO A 1 93 ? -14.804 3.640 26.004 1.00 72.62 93 PRO A CA 1
ATOM 739 C C . PRO A 1 93 ? -16.174 3.061 26.344 1.00 72.62 93 PRO A C 1
ATOM 741 O O . PRO A 1 93 ? -17.212 3.659 26.055 1.00 72.62 93 PRO A O 1
ATOM 744 N N . LYS A 1 94 ? -16.187 1.875 26.959 1.00 72.88 94 LYS A N 1
ATOM 745 C CA . LYS A 1 94 ? -17.361 1.405 27.680 1.00 72.88 94 LYS A CA 1
ATOM 746 C C . LYS A 1 94 ? -17.456 2.309 28.890 1.00 72.88 94 LYS A C 1
ATOM 748 O O . LYS A 1 94 ? -16.923 1.996 29.953 1.00 72.88 94 LYS A O 1
ATOM 753 N N . PHE A 1 95 ? -18.105 3.455 28.713 1.00 69.69 95 PHE A N 1
ATOM 754 C CA . PHE A 1 95 ? -18.630 4.188 29.839 1.00 69.69 95 PHE A CA 1
ATOM 755 C C . PHE A 1 95 ? -19.600 3.216 30.504 1.00 69.69 95 PHE A C 1
ATOM 757 O O . PHE A 1 95 ? -20.760 3.099 30.112 1.00 69.69 95 PHE A O 1
ATOM 764 N N . LYS A 1 96 ? -19.113 2.473 31.507 1.00 67.25 96 LYS A N 1
ATOM 765 C CA . LYS A 1 96 ? -19.960 2.024 32.601 1.00 67.25 96 LYS A CA 1
ATOM 766 C C . LYS A 1 96 ? -20.415 3.326 33.234 1.00 67.25 96 LYS A C 1
ATOM 768 O O . LYS A 1 96 ? -19.828 3.783 34.211 1.00 67.25 96 LYS A O 1
ATOM 773 N N . TYR A 1 97 ? -21.408 3.967 32.615 1.00 62.38 97 TYR A N 1
ATOM 774 C CA . TYR A 1 97 ? -22.262 4.896 33.312 1.00 62.38 97 TYR A CA 1
ATOM 775 C C . TYR A 1 97 ? -22.658 4.089 34.534 1.00 62.38 97 TYR A C 1
ATOM 777 O O . TYR A 1 97 ? -23.310 3.047 34.410 1.00 62.38 97 TYR A O 1
ATOM 785 N N . LYS A 1 98 ? -22.105 4.450 35.698 1.00 58.28 98 LYS A N 1
ATOM 786 C CA . LYS A 1 98 ? -22.612 3.951 36.962 1.00 58.28 98 LYS A CA 1
ATOM 787 C C . LYS A 1 98 ? -24.023 4.495 36.965 1.00 58.28 98 LYS A C 1
ATOM 789 O O . LYS A 1 98 ? -24.272 5.609 37.406 1.00 58.28 98 LYS A O 1
ATOM 794 N N . ASN A 1 99 ? -24.927 3.688 36.433 1.00 57.38 99 ASN A N 1
ATOM 795 C CA . ASN A 1 99 ? -26.358 3.873 36.433 1.00 57.38 99 ASN A CA 1
ATOM 796 C C . ASN A 1 99 ? -26.865 3.767 37.873 1.00 57.38 99 ASN A C 1
ATOM 798 O O . ASN A 1 99 ? -27.974 3.325 38.067 1.00 57.38 99 ASN A O 1
ATOM 802 N N . LYS A 1 100 ? -26.051 4.098 38.886 1.00 58.16 100 LYS A N 1
ATOM 803 C CA . LYS A 1 100 ? -26.492 4.189 40.266 1.00 58.16 100 LYS A CA 1
ATOM 804 C C . LYS A 1 100 ? -27.560 5.275 40.311 1.00 58.16 100 LYS A C 1
ATOM 806 O O . LYS A 1 100 ? -28.708 4.925 40.459 1.00 58.16 100 LYS A O 1
ATOM 811 N N . TYR A 1 101 ? -27.251 6.488 39.848 1.00 61.31 101 TYR A N 1
ATOM 812 C CA . TYR A 1 101 ? -28.237 7.574 39.766 1.00 61.31 101 TYR A CA 1
ATOM 813 C C . TYR A 1 101 ? -29.486 7.266 38.925 1.00 61.31 101 TYR A C 1
ATOM 815 O O . TYR A 1 101 ? -30.584 7.609 39.329 1.00 61.31 101 TYR A O 1
ATOM 823 N N . PHE A 1 102 ? -29.348 6.598 37.776 1.00 69.81 102 PHE A N 1
ATOM 824 C CA . PHE A 1 102 ? -30.505 6.255 36.932 1.00 69.81 102 PHE A CA 1
ATOM 825 C C . PHE A 1 102 ? -31.278 5.031 37.432 1.00 69.81 102 PHE A C 1
ATOM 827 O O . PHE A 1 102 ? -32.432 4.851 37.063 1.00 69.81 102 PHE A O 1
ATOM 834 N N . LYS A 1 103 ? -30.640 4.146 38.206 1.00 70.19 103 LYS A N 1
ATOM 835 C CA . LYS A 1 103 ? -31.306 3.012 38.850 1.00 70.19 103 LYS A CA 1
ATOM 836 C C . LYS A 1 103 ? -32.015 3.497 40.111 1.00 70.19 103 LYS A C 1
ATOM 838 O O . LYS A 1 103 ? -33.175 3.165 40.258 1.00 70.19 103 LYS A O 1
ATOM 843 N N . ASP A 1 104 ? -31.382 4.387 40.872 1.00 72.25 104 ASP A N 1
ATOM 844 C CA . ASP A 1 104 ? -31.963 5.089 42.015 1.00 72.25 104 ASP A CA 1
ATOM 845 C C . ASP A 1 104 ? -33.199 5.906 41.563 1.00 72.25 104 ASP A C 1
ATOM 847 O O . ASP A 1 104 ? -34.286 5.670 42.073 1.00 72.25 104 ASP A O 1
ATOM 851 N N . GLN A 1 105 ? -33.108 6.719 40.495 1.00 77.25 105 GLN A N 1
ATOM 852 C CA . GLN A 1 105 ? -34.281 7.418 39.922 1.00 77.25 105 GLN A CA 1
ATOM 853 C C . GLN A 1 105 ? -35.374 6.472 39.415 1.00 77.25 105 GLN A C 1
ATOM 855 O O . GLN A 1 105 ? -36.561 6.746 39.545 1.00 77.25 105 GLN A O 1
ATOM 860 N N . LYS A 1 106 ? -34.995 5.352 38.793 1.00 80.50 106 LYS A N 1
ATOM 861 C CA . LYS A 1 106 ? -35.975 4.407 38.244 1.00 80.50 106 LYS A CA 1
ATOM 862 C C . LYS A 1 106 ? -36.654 3.582 39.334 1.00 80.50 106 LYS A C 1
ATOM 864 O O . LYS A 1 106 ? -37.751 3.078 39.099 1.00 80.50 106 LYS A O 1
ATOM 869 N N . ASP A 1 107 ? -35.994 3.399 40.469 1.00 81.81 107 ASP A N 1
ATOM 870 C CA . ASP A 1 107 ? -36.566 2.743 41.634 1.00 81.81 107 ASP A CA 1
ATOM 871 C C . ASP A 1 107 ? -37.488 3.728 42.394 1.00 81.81 107 ASP A C 1
ATOM 873 O O . ASP A 1 107 ? -38.593 3.319 42.743 1.00 81.81 107 ASP A O 1
ATOM 877 N N . GLU A 1 108 ? -37.153 5.027 42.474 1.00 79.19 108 GLU A N 1
ATOM 878 C CA . GLU A 1 108 ? -38.065 6.098 42.946 1.00 79.19 108 GLU A CA 1
ATOM 879 C C . GLU A 1 108 ? -39.330 6.223 42.066 1.00 79.19 108 GLU A C 1
ATOM 881 O O . GLU A 1 108 ? -40.454 6.135 42.559 1.00 79.19 108 GLU A O 1
ATOM 886 N N . ASP A 1 109 ? -39.179 6.309 40.737 1.00 82.25 109 ASP A N 1
ATOM 887 C CA . ASP A 1 109 ? -40.312 6.408 39.799 1.00 82.25 109 ASP A CA 1
ATOM 888 C C . ASP A 1 109 ? -41.249 5.183 39.847 1.00 82.25 109 ASP A C 1
ATOM 890 O O . ASP A 1 109 ? -42.438 5.268 39.516 1.00 82.25 109 ASP A O 1
ATOM 894 N N . LYS A 1 110 ? -40.717 4.001 40.188 1.00 83.38 110 LYS A N 1
ATOM 895 C CA . LYS A 1 110 ? -41.522 2.783 40.355 1.00 83.38 110 LYS A CA 1
ATOM 896 C C . LYS A 1 110 ? -42.316 2.811 41.648 1.00 83.38 110 LYS A C 1
ATOM 898 O O . LYS A 1 110 ? -43.457 2.359 41.630 1.00 83.38 110 LYS A O 1
ATOM 903 N N . GLU A 1 111 ? -41.739 3.330 42.726 1.00 81.44 111 GLU A N 1
ATOM 904 C CA . GLU A 1 111 ? -42.433 3.483 44.002 1.00 81.44 111 GLU A CA 1
ATOM 905 C C . GLU A 1 111 ? -43.642 4.421 43.858 1.00 81.44 111 GLU A C 1
ATOM 907 O O . GLU A 1 111 ? -44.747 4.086 44.290 1.00 81.44 111 GLU A O 1
ATOM 912 N N . ASP A 1 112 ? -43.482 5.532 43.135 1.00 79.81 112 ASP A N 1
ATOM 913 C CA . ASP A 1 112 ? -44.575 6.475 42.873 1.00 79.81 112 ASP A CA 1
ATOM 914 C C . ASP A 1 112 ? -45.643 5.916 41.919 1.00 79.81 112 ASP A C 1
ATOM 916 O O . ASP A 1 112 ? -46.844 6.148 42.099 1.00 79.81 112 ASP A O 1
ATOM 920 N N . LYS A 1 113 ? -45.245 5.128 40.911 1.00 79.50 113 LYS A N 1
ATOM 921 C CA . LYS A 1 113 ? -46.200 4.456 40.010 1.00 79.50 113 LYS A CA 1
ATOM 922 C C . LYS A 1 113 ? -46.954 3.312 40.682 1.00 79.50 113 LYS A C 1
ATOM 924 O O . LYS A 1 113 ? -48.114 3.099 40.335 1.00 79.50 113 LYS A O 1
ATOM 929 N N . GLN A 1 114 ? -46.331 2.594 41.618 1.00 81.56 114 GLN A N 1
ATOM 930 C CA . GLN A 1 114 ? -47.002 1.567 42.417 1.00 81.56 114 GLN A CA 1
ATOM 931 C C . GLN A 1 114 ? -48.095 2.215 43.281 1.00 81.56 114 GLN A C 1
ATOM 933 O O . GLN A 1 114 ? -49.254 1.827 43.171 1.00 81.56 114 GLN A O 1
ATOM 938 N N . LYS A 1 115 ? -47.770 3.307 43.994 1.00 74.88 115 LYS A N 1
ATOM 939 C CA . LYS A 1 115 ? -48.749 4.087 44.780 1.00 74.88 115 LYS A CA 1
ATOM 940 C C . LYS A 1 115 ? -49.918 4.612 43.938 1.00 74.88 115 LYS A C 1
ATOM 942 O O . LYS A 1 115 ? -51.050 4.634 44.408 1.00 74.88 115 LYS A O 1
ATOM 947 N N . LYS A 1 116 ? -49.676 5.020 42.685 1.00 71.75 116 LYS A N 1
ATOM 948 C CA . LYS A 1 116 ? -50.752 5.433 41.762 1.00 71.75 116 LYS A CA 1
ATOM 949 C C . LYS A 1 116 ? -51.592 4.269 41.231 1.00 71.75 116 LYS A C 1
ATOM 951 O O . LYS A 1 116 ? -52.780 4.463 41.004 1.00 71.75 116 LYS A O 1
ATOM 956 N N . LYS A 1 117 ? -51.011 3.083 41.026 1.00 67.50 117 LYS A N 1
ATOM 957 C CA . LYS A 1 117 ? -51.747 1.895 40.560 1.00 67.50 117 LYS A CA 1
ATOM 958 C C . LYS A 1 117 ? -52.671 1.318 41.620 1.00 67.50 117 LYS A C 1
ATOM 960 O O . LYS A 1 117 ? -53.782 0.931 41.278 1.00 67.50 117 LYS A O 1
ATOM 965 N N . ASP A 1 118 ? -52.254 1.339 42.880 1.00 67.44 118 ASP A N 1
ATOM 966 C CA . ASP A 1 118 ? -53.114 0.918 43.989 1.00 67.44 118 ASP A CA 1
ATOM 967 C C . ASP A 1 118 ? -54.343 1.844 44.128 1.00 67.44 118 ASP A C 1
ATOM 969 O O . ASP A 1 118 ? -55.378 1.435 44.645 1.00 67.44 118 ASP A O 1
ATOM 973 N N . HIS A 1 119 ? -54.269 3.060 43.570 1.00 60.94 119 HIS A N 1
ATOM 974 C CA . HIS A 1 119 ? -55.367 4.025 43.515 1.00 60.94 119 HIS A CA 1
ATOM 975 C C . HIS A 1 119 ? -56.204 4.006 42.219 1.00 60.94 119 HIS A C 1
ATOM 977 O O . HIS A 1 119 ? -57.216 4.699 42.166 1.00 60.94 119 HIS A O 1
ATOM 983 N N . ALA A 1 120 ? -55.806 3.250 41.189 1.00 56.03 120 ALA A N 1
ATOM 984 C CA . ALA A 1 120 ? -56.417 3.272 39.851 1.00 56.03 120 ALA A CA 1
ATOM 985 C C . ALA A 1 120 ? -56.890 1.882 39.374 1.00 56.03 120 ALA A C 1
ATOM 987 O O . ALA A 1 120 ? -56.904 1.597 38.177 1.00 56.03 120 ALA A O 1
ATOM 988 N N . SER A 1 121 ? -57.251 0.996 40.304 1.00 51.22 121 SER A N 1
ATOM 989 C CA . SER A 1 121 ? -57.852 -0.306 40.000 1.00 51.22 121 SER A CA 1
ATOM 990 C C . SER A 1 121 ? -59.325 -0.162 39.599 1.00 51.22 121 SER A C 1
ATOM 992 O O . SER A 1 121 ? -60.205 -0.491 40.375 1.00 51.22 121 SER A O 1
ATOM 994 N N . ASP A 1 122 ? -59.573 0.374 38.401 1.00 53.34 122 ASP A N 1
ATOM 995 C CA . ASP A 1 122 ? -60.794 0.139 37.608 1.00 53.34 122 ASP A CA 1
ATOM 996 C C . ASP A 1 122 ? -60.694 0.895 36.268 1.00 53.34 122 ASP A C 1
ATOM 998 O O . ASP A 1 122 ? -61.257 1.974 36.137 1.00 53.34 122 ASP A O 1
ATOM 1002 N N . SER A 1 123 ? -59.916 0.384 35.299 1.00 54.59 123 SER A N 1
ATOM 1003 C CA . SER A 1 123 ? -60.161 0.555 33.843 1.00 54.59 123 SER A CA 1
ATOM 1004 C C . SER A 1 123 ? -58.950 0.176 32.971 1.00 54.59 123 SER A C 1
ATOM 1006 O O . SER A 1 123 ? -57.853 0.707 33.144 1.00 54.59 123 SER A O 1
ATOM 1008 N N . ASP A 1 124 ? -59.237 -0.656 31.969 1.00 54.22 124 ASP A N 1
ATOM 1009 C CA . ASP A 1 124 ? -58.631 -0.746 30.632 1.00 54.22 124 ASP A CA 1
ATOM 1010 C C . ASP A 1 124 ? -57.326 -1.532 30.390 1.00 54.22 124 ASP A C 1
ATOM 1012 O O . ASP A 1 124 ? -56.235 -1.252 30.890 1.00 54.22 124 ASP A O 1
ATOM 1016 N N . SER A 1 125 ? -57.482 -2.550 29.536 1.00 56.12 125 SER A N 1
ATOM 1017 C CA . SER A 1 125 ? -56.561 -3.655 29.257 1.00 56.12 125 SER A CA 1
ATOM 1018 C C . SER A 1 125 ? -55.985 -3.691 27.831 1.00 56.12 125 SER A C 1
ATOM 1020 O O . SER A 1 125 ? -55.225 -4.611 27.542 1.00 56.12 125 SER A O 1
ATOM 1022 N N . ASP A 1 126 ? -56.249 -2.708 26.964 1.00 59.22 126 ASP A N 1
ATOM 1023 C CA . ASP A 1 126 ? -56.049 -2.880 25.506 1.00 59.22 126 ASP A CA 1
ATOM 1024 C C . ASP A 1 126 ? -54.790 -2.230 24.877 1.00 59.22 126 ASP A C 1
ATOM 1026 O O . ASP A 1 126 ? -54.540 -2.396 23.688 1.00 59.22 126 ASP A O 1
ATOM 1030 N N . GLU A 1 127 ? -53.921 -1.542 25.629 1.00 58.91 127 GLU A N 1
ATOM 1031 C CA . GLU A 1 127 ? -52.833 -0.719 25.038 1.00 58.91 127 GLU A CA 1
ATOM 1032 C C . GLU A 1 127 ? -51.441 -1.397 24.942 1.00 58.91 127 GLU A C 1
ATOM 1034 O O . GLU A 1 127 ? -50.429 -0.748 24.660 1.00 58.91 127 GLU A O 1
ATOM 1039 N N . ARG A 1 128 ? -51.329 -2.704 25.224 1.00 55.91 128 ARG A N 1
ATOM 1040 C CA . ARG A 1 128 ? -50.018 -3.365 25.426 1.00 55.91 128 ARG A CA 1
ATOM 1041 C C . ARG A 1 128 ?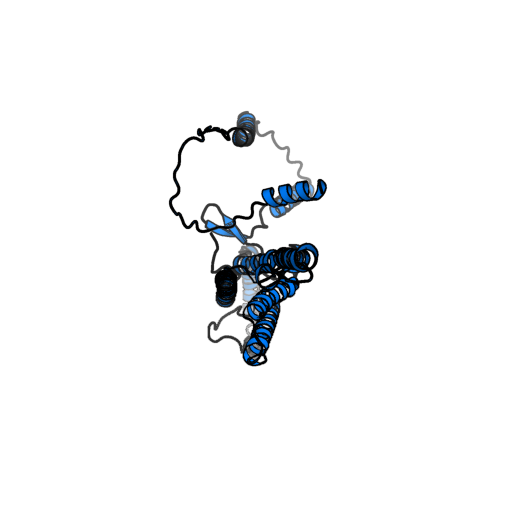 -49.379 -3.964 24.162 1.00 55.91 128 ARG A C 1
ATOM 1043 O O . ARG A 1 128 ? -48.175 -4.231 24.189 1.00 55.91 128 ARG A O 1
ATOM 1050 N N . ASP A 1 129 ? -50.115 -4.099 23.061 1.00 58.50 129 ASP A N 1
ATOM 1051 C CA . ASP A 1 129 ? -49.658 -4.876 21.896 1.00 58.50 129 ASP A CA 1
ATOM 1052 C C . ASP A 1 129 ? -48.919 -4.050 20.820 1.00 58.50 129 ASP A C 1
ATOM 1054 O O . ASP A 1 129 ? -48.070 -4.581 20.102 1.00 58.50 129 ASP A O 1
ATOM 1058 N N . GLU A 1 130 ? -49.107 -2.728 20.753 1.00 62.47 130 GLU A N 1
ATOM 1059 C CA . GLU A 1 130 ? -48.512 -1.898 19.686 1.00 62.47 130 GLU A CA 1
ATOM 1060 C C . GLU A 1 130 ? -46.996 -1.644 19.870 1.00 62.47 130 GLU A C 1
ATOM 1062 O O . GLU A 1 130 ? -46.235 -1.474 18.911 1.00 62.47 130 GLU A O 1
ATOM 1067 N N . TYR A 1 131 ? -46.496 -1.675 21.112 1.00 60.19 131 TYR A N 1
ATOM 1068 C CA . TYR A 1 131 ? -45.103 -1.311 21.406 1.00 60.19 131 TYR A CA 1
ATOM 1069 C C . TYR A 1 131 ? -44.086 -2.435 21.120 1.00 60.19 131 TYR A C 1
ATOM 1071 O O . TYR A 1 131 ? -42.894 -2.162 20.921 1.00 60.19 131 TYR A O 1
ATOM 1079 N N . GLU A 1 132 ? -44.514 -3.703 21.075 1.00 63.88 132 GLU A N 1
ATOM 1080 C CA . GLU A 1 132 ? -43.622 -4.817 20.714 1.00 63.88 132 GLU A CA 1
ATOM 1081 C C . GLU A 1 132 ? -43.345 -4.877 19.203 1.00 63.88 132 GLU A C 1
ATOM 1083 O O . GLU A 1 132 ? -42.217 -5.179 18.788 1.00 63.88 132 GLU A O 1
ATOM 1088 N N . GLU A 1 133 ? -44.318 -4.501 18.367 1.00 62.25 133 GLU A N 1
ATOM 1089 C CA . GLU A 1 133 ? -44.207 -4.618 16.911 1.00 62.25 133 GLU A CA 1
ATOM 1090 C C . GLU A 1 133 ? -43.192 -3.618 16.315 1.00 62.25 133 GLU A C 1
ATOM 1092 O O . GLU A 1 133 ? -42.384 -3.961 15.439 1.00 62.25 133 GLU A O 1
ATOM 1097 N N . VAL A 1 134 ? -43.110 -2.403 16.874 1.00 60.47 134 VAL A N 1
ATOM 1098 C CA . VAL A 1 134 ? -42.130 -1.374 16.463 1.00 60.47 134 VAL A CA 1
ATOM 1099 C C . VAL A 1 134 ? -40.685 -1.809 16.761 1.00 60.47 134 VAL A C 1
ATOM 1101 O O . VAL A 1 134 ? -39.749 -1.466 16.029 1.00 60.47 134 VAL A O 1
ATOM 1104 N N . ARG A 1 135 ? -40.466 -2.631 17.797 1.00 59.53 135 ARG A N 1
ATOM 1105 C CA . ARG A 1 135 ? -39.130 -3.127 18.172 1.00 59.53 135 ARG A CA 1
ATOM 1106 C C . ARG A 1 135 ? -38.637 -4.250 17.254 1.00 59.53 135 ARG A C 1
ATOM 1108 O O . ARG A 1 135 ? -37.424 -4.434 17.109 1.00 59.53 135 ARG A O 1
ATOM 1115 N N . LEU A 1 136 ? -39.552 -4.976 16.610 1.00 59.72 136 LEU A N 1
ATOM 1116 C CA . LEU A 1 136 ? -39.238 -6.080 15.701 1.00 59.72 136 LEU A CA 1
ATOM 1117 C C . LEU A 1 136 ? -38.914 -5.613 14.272 1.00 59.72 136 LEU A C 1
ATOM 1119 O O . LEU A 1 136 ? -38.082 -6.242 13.611 1.00 59.72 136 LEU A O 1
ATOM 1123 N N . ARG A 1 137 ? -39.444 -4.469 13.809 1.00 54.31 137 ARG A N 1
ATOM 1124 C CA . ARG A 1 137 ? -39.160 -3.955 12.449 1.00 54.31 137 ARG A CA 1
ATOM 1125 C C . ARG A 1 137 ? -37.745 -3.393 12.232 1.00 54.31 137 ARG A C 1
ATOM 1127 O O . ARG A 1 137 ? -37.304 -3.337 11.092 1.00 54.31 137 ARG A O 1
ATOM 1134 N N . ARG A 1 138 ? -36.963 -3.079 13.277 1.00 53.22 138 ARG A N 1
ATOM 1135 C CA . ARG A 1 138 ? -35.540 -2.666 13.132 1.00 53.22 138 ARG A CA 1
ATOM 1136 C C . ARG A 1 138 ? -34.544 -3.816 12.895 1.00 53.22 138 ARG A C 1
ATOM 1138 O O . ARG A 1 138 ? -33.352 -3.557 12.764 1.00 53.22 138 ARG A O 1
ATOM 1145 N N . LYS A 1 139 ? -34.993 -5.078 12.864 1.00 52.38 139 LYS A N 1
ATOM 1146 C CA . LYS A 1 139 ? -34.120 -6.267 12.726 1.00 52.38 139 LYS A CA 1
ATOM 1147 C C . LYS A 1 139 ? -33.992 -6.834 11.306 1.00 52.38 139 LYS A C 1
ATOM 1149 O O . LYS A 1 139 ? -33.245 -7.787 11.115 1.00 52.38 139 LYS A O 1
ATOM 1154 N N . ARG A 1 140 ? -34.687 -6.281 10.315 1.00 48.72 140 ARG A N 1
ATOM 1155 C CA . ARG A 1 140 ? -34.579 -6.678 8.899 1.00 48.72 140 ARG A CA 1
ATOM 1156 C C . ARG A 1 140 ? -33.973 -5.458 8.197 1.00 48.72 140 ARG A C 1
ATOM 1158 O O . ARG A 1 140 ? -34.558 -4.394 8.289 1.00 48.72 140 ARG A O 1
ATOM 1165 N N . SER A 1 141 ? -32.770 -5.445 7.639 1.00 50.44 141 SER A N 1
ATOM 1166 C CA . SER A 1 141 ? -32.150 -6.417 6.743 1.00 50.44 141 SER A CA 1
ATOM 1167 C C . SER A 1 141 ? -30.667 -6.048 6.577 1.00 50.44 141 SER A C 1
ATOM 1169 O O . SER A 1 141 ? -30.343 -5.045 5.949 1.00 50.44 141 SER A O 1
ATOM 1171 N N . CYS A 1 142 ? -29.757 -6.851 7.126 1.00 48.31 142 CYS A N 1
ATOM 1172 C CA . CYS A 1 142 ? -28.364 -6.892 6.676 1.00 48.31 142 CYS A CA 1
ATOM 1173 C C . CYS A 1 142 ? -28.210 -8.190 5.885 1.00 48.31 142 CYS A C 1
ATOM 1175 O O . CYS A 1 142 ? -28.138 -9.265 6.469 1.00 48.31 142 CYS A O 1
ATOM 1177 N N . ILE A 1 143 ? -28.252 -8.081 4.557 1.00 55.56 143 ILE A N 1
ATOM 1178 C CA . ILE A 1 143 ? -28.124 -9.202 3.608 1.00 55.56 143 ILE A CA 1
ATOM 1179 C C . ILE A 1 143 ? -26.659 -9.638 3.421 1.00 55.56 143 ILE A C 1
ATOM 1181 O O . ILE A 1 143 ? -26.386 -10.689 2.853 1.00 55.56 143 ILE A O 1
ATOM 1185 N N . CYS A 1 144 ? -25.702 -8.872 3.944 1.00 52.97 144 CYS A N 1
ATOM 1186 C CA . CYS A 1 144 ? -24.284 -9.179 3.836 1.00 52.97 144 CYS A CA 1
ATOM 1187 C C . CYS A 1 144 ? -23.760 -9.753 5.162 1.00 52.97 144 CYS A C 1
ATOM 1189 O O . CYS A 1 144 ? -23.532 -8.995 6.104 1.00 52.97 144 CYS A O 1
ATOM 1191 N N . CYS A 1 145 ? -23.624 -11.086 5.234 1.00 50.50 145 CYS A N 1
ATOM 1192 C CA . CYS A 1 145 ? -22.475 -11.827 5.792 1.00 50.50 145 CYS A CA 1
ATOM 1193 C C . CYS A 1 145 ? -22.906 -13.168 6.426 1.00 50.50 145 CYS A C 1
ATOM 1195 O O . CYS A 1 145 ? -23.527 -13.203 7.489 1.00 50.50 145 CYS A O 1
ATOM 1197 N N . CYS A 1 146 ? -22.489 -14.284 5.818 1.00 51.41 146 CYS A N 1
ATOM 1198 C CA . CYS A 1 146 ? -22.670 -15.654 6.317 1.00 51.41 146 CYS A CA 1
ATOM 1199 C C . CYS A 1 146 ? -21.972 -15.963 7.660 1.00 51.41 146 CYS A C 1
ATOM 1201 O O . CYS A 1 146 ? -22.019 -17.108 8.099 1.00 51.41 146 CYS A O 1
ATOM 1203 N N . CYS A 1 147 ? -21.351 -14.992 8.343 1.00 54.56 147 CYS A N 1
ATOM 1204 C CA . CYS A 1 147 ? -20.531 -15.273 9.527 1.00 54.56 147 CYS A CA 1
ATOM 1205 C C . CYS A 1 147 ? -20.910 -14.557 10.836 1.00 54.56 147 CYS A C 1
ATOM 1207 O O . CYS A 1 147 ? -20.227 -14.808 11.824 1.00 54.56 147 CYS A O 1
ATOM 1209 N N . CYS A 1 148 ? -21.971 -13.735 10.946 1.00 51.09 148 CYS A N 1
ATOM 1210 C CA . CYS A 1 148 ? -22.377 -13.190 12.264 1.00 51.09 148 CYS A CA 1
ATOM 1211 C C . CYS A 1 148 ? -23.861 -12.764 12.367 1.00 51.09 148 CYS A C 1
ATOM 1213 O O . CYS A 1 148 ? -24.252 -11.775 11.752 1.00 51.09 148 CYS A O 1
ATOM 1215 N N . PRO A 1 149 ? -24.675 -13.392 13.246 1.00 46.19 149 PRO A N 1
ATOM 1216 C CA . PRO A 1 149 ? -26.071 -13.007 13.454 1.00 46.19 149 PRO A CA 1
ATOM 1217 C C . PRO A 1 149 ? -26.320 -11.873 14.467 1.00 46.19 149 PRO A C 1
ATOM 1219 O O . PRO A 1 149 ? -27.478 -11.502 14.657 1.00 46.19 149 PRO A O 1
ATOM 1222 N N . ARG A 1 150 ? -25.320 -11.281 15.143 1.00 50.97 150 ARG A N 1
ATOM 1223 C CA . ARG A 1 150 ? -25.586 -10.137 16.046 1.00 50.97 150 ARG A CA 1
ATOM 1224 C C . ARG A 1 150 ? -24.483 -9.075 16.077 1.00 50.97 150 ARG A C 1
ATOM 1226 O O . ARG A 1 150 ? -23.467 -9.244 16.737 1.00 50.97 150 ARG A O 1
ATOM 1233 N N . TYR A 1 151 ? -24.846 -7.933 15.484 1.00 45.19 151 TYR A N 1
ATO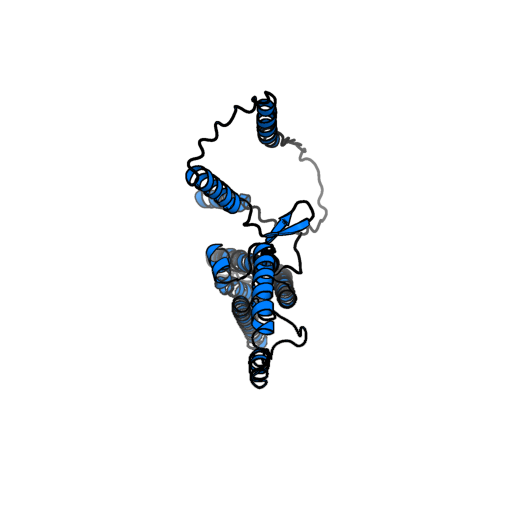M 1234 C CA . TYR A 1 151 ? -24.362 -6.564 15.701 1.00 45.19 151 TYR A CA 1
ATOM 1235 C C . TYR A 1 151 ? -22.915 -6.252 15.269 1.00 45.19 151 TYR A C 1
ATOM 1237 O O . TYR A 1 151 ? -21.965 -6.562 15.982 1.00 45.19 151 TYR A O 1
ATOM 1245 N N . SER A 1 152 ? -22.803 -5.456 14.192 1.00 49.94 152 SER A N 1
ATOM 1246 C CA . SER A 1 152 ? -21.640 -4.644 13.746 1.00 49.94 152 SER A CA 1
ATOM 1247 C C . SER A 1 152 ? -20.882 -5.092 12.483 1.00 49.94 152 SER A C 1
ATOM 1249 O O . SER A 1 152 ? -19.711 -4.762 12.342 1.00 49.94 152 SER A O 1
ATOM 1251 N N . CYS A 1 153 ? -21.530 -5.760 11.524 1.00 52.44 153 CYS A N 1
ATOM 1252 C CA . CYS A 1 153 ? -20.909 -6.160 10.245 1.00 52.44 153 CYS A CA 1
ATOM 1253 C C . CYS A 1 153 ? -20.584 -5.002 9.266 1.00 52.44 153 CYS A C 1
ATOM 1255 O O . CYS A 1 153 ? -20.149 -5.274 8.156 1.00 52.44 153 CYS A O 1
ATOM 1257 N N . CYS A 1 154 ? -20.784 -3.732 9.643 1.00 54.09 154 CYS A N 1
ATOM 1258 C CA . CYS A 1 154 ? -20.609 -2.562 8.759 1.00 54.09 154 CYS A CA 1
ATOM 1259 C C . CYS A 1 154 ? -19.535 -1.581 9.268 1.00 54.09 154 CYS A C 1
ATOM 1261 O O . CYS A 1 154 ? -19.658 -0.366 9.110 1.00 54.09 154 CYS A O 1
ATOM 1263 N N . ASN A 1 155 ? -18.510 -2.075 9.963 1.00 57.72 155 ASN A N 1
ATOM 1264 C CA . ASN A 1 155 ? -17.370 -1.245 10.348 1.00 57.72 155 ASN A CA 1
ATOM 1265 C C . ASN A 1 155 ? -16.298 -1.363 9.252 1.00 57.72 155 ASN A C 1
ATOM 1267 O O . ASN A 1 155 ? -15.768 -2.447 9.033 1.00 57.72 155 ASN A O 1
ATOM 1271 N N . GLY A 1 156 ? -16.033 -0.267 8.528 1.00 64.06 156 GLY A N 1
ATOM 1272 C CA . GLY A 1 156 ? -14.954 -0.190 7.529 1.00 64.06 156 GLY A CA 1
ATOM 1273 C C . GLY A 1 156 ? -15.336 0.280 6.116 1.00 64.06 156 GLY A C 1
ATOM 1274 O O . GLY A 1 156 ? -14.437 0.431 5.291 1.00 64.06 156 GLY A O 1
ATOM 1275 N N . ASP A 1 157 ? -16.612 0.569 5.828 1.00 73.19 157 ASP A N 1
ATOM 1276 C CA . ASP A 1 157 ? -17.137 0.757 4.455 1.00 73.19 157 ASP A CA 1
ATOM 1277 C C . ASP A 1 157 ? -16.320 1.687 3.543 1.00 73.19 157 ASP A C 1
ATOM 1279 O O . ASP A 1 157 ? -16.128 1.398 2.364 1.00 73.19 157 ASP A O 1
ATOM 1283 N N . ARG A 1 158 ? -15.789 2.802 4.061 1.00 87.12 158 ARG A N 1
ATOM 1284 C CA . ARG A 1 158 ? -15.032 3.744 3.220 1.00 87.12 158 ARG A CA 1
ATOM 1285 C C . ARG A 1 158 ? -13.713 3.158 2.729 1.00 87.12 158 ARG A C 1
ATOM 1287 O O . ARG A 1 158 ? -13.350 3.398 1.584 1.00 87.12 158 ARG A O 1
ATOM 1294 N N . LEU A 1 159 ? -13.009 2.395 3.567 1.00 87.81 159 LEU A N 1
ATOM 1295 C CA . LEU A 1 159 ? -11.729 1.791 3.191 1.00 87.81 159 LEU A CA 1
ATOM 1296 C C . LEU A 1 159 ? -11.924 0.660 2.174 1.00 87.81 159 LEU A C 1
ATOM 1298 O O . LEU A 1 159 ? -11.079 0.476 1.300 1.00 87.81 159 LEU A O 1
ATOM 1302 N N . VAL A 1 160 ? -13.057 -0.047 2.245 1.00 88.44 160 VAL A N 1
ATOM 1303 C CA . VAL A 1 160 ? -13.415 -1.091 1.275 1.00 88.44 160 VAL A CA 1
ATOM 1304 C C . VAL A 1 160 ? -13.451 -0.521 -0.145 1.00 88.44 160 VAL A C 1
ATOM 1306 O O . VAL A 1 160 ? -12.881 -1.125 -1.047 1.00 88.44 160 VAL A O 1
ATOM 1309 N N . ASN A 1 161 ? -14.002 0.682 -0.343 1.00 91.69 161 ASN A N 1
ATOM 1310 C CA . ASN A 1 161 ? -14.018 1.331 -1.659 1.00 91.69 161 ASN A CA 1
ATOM 1311 C C . ASN A 1 161 ? -12.606 1.613 -2.206 1.00 91.69 161 ASN A C 1
ATOM 1313 O O . ASN A 1 161 ? -12.361 1.415 -3.394 1.00 91.69 161 ASN A O 1
ATOM 1317 N N . PHE A 1 162 ? -11.661 2.025 -1.353 1.00 93.44 162 PHE A N 1
ATOM 1318 C CA . PHE A 1 162 ? -10.264 2.231 -1.766 1.00 93.44 162 PHE A CA 1
ATOM 1319 C C . PHE A 1 162 ? -9.558 0.917 -2.116 1.00 93.44 162 PHE A C 1
ATOM 1321 O O . PHE A 1 162 ? -8.707 0.896 -3.001 1.00 93.44 162 PHE A O 1
ATOM 1328 N N . LEU A 1 163 ? -9.918 -0.187 -1.461 1.00 91.56 163 LEU A N 1
ATOM 1329 C CA . LEU A 1 163 ? -9.367 -1.503 -1.786 1.00 91.56 163 LEU A CA 1
ATOM 1330 C C .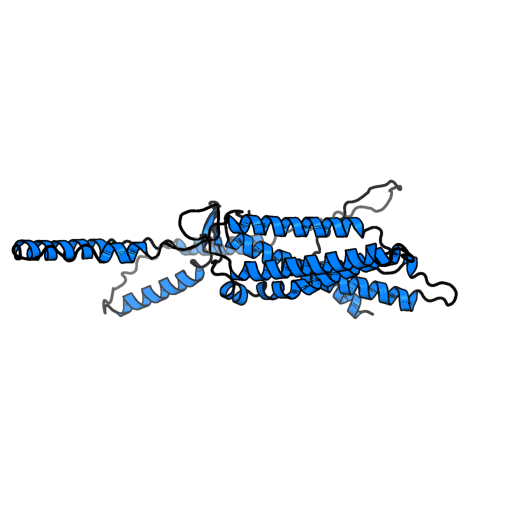 LEU A 1 163 ? -9.983 -2.109 -3.049 1.00 91.56 163 LEU A C 1
ATOM 1332 O O . LEU A 1 163 ? -9.277 -2.762 -3.808 1.00 91.56 163 LEU A O 1
ATOM 1336 N N . ILE A 1 164 ? -11.260 -1.840 -3.331 1.00 92.94 164 ILE A N 1
ATOM 1337 C CA . ILE A 1 164 ? -11.860 -2.162 -4.634 1.00 92.94 164 ILE A CA 1
ATOM 1338 C C . ILE A 1 164 ? -11.153 -1.375 -5.743 1.00 92.94 164 ILE A C 1
ATOM 1340 O O . ILE A 1 164 ? -10.821 -1.945 -6.778 1.00 92.94 164 ILE A O 1
ATOM 1344 N N . TYR A 1 165 ? -10.871 -0.088 -5.521 1.00 95.88 165 TYR A N 1
ATOM 1345 C CA . TYR A 1 165 ? -10.067 0.705 -6.451 1.00 95.88 165 TYR A CA 1
ATOM 1346 C C . TYR A 1 165 ? -8.688 0.072 -6.694 1.00 95.88 165 TYR A C 1
ATOM 1348 O O . TYR A 1 165 ? -8.303 -0.124 -7.845 1.00 95.88 165 TYR A O 1
ATOM 1356 N N . ASP A 1 166 ? -7.978 -0.315 -5.631 1.00 95.88 166 ASP A N 1
ATOM 1357 C CA . ASP A 1 166 ? -6.679 -0.987 -5.739 1.00 95.88 166 ASP A CA 1
ATOM 1358 C C . ASP A 1 166 ? -6.760 -2.315 -6.511 1.00 95.88 166 ASP A C 1
ATOM 1360 O O . ASP A 1 166 ? -5.898 -2.596 -7.343 1.00 95.88 166 ASP A O 1
ATOM 1364 N N . PHE A 1 167 ? -7.822 -3.100 -6.301 1.00 95.19 167 PHE A N 1
ATOM 1365 C CA . PHE A 1 167 ? -8.081 -4.323 -7.064 1.00 95.19 167 PHE A CA 1
ATOM 1366 C C . PHE A 1 167 ? -8.239 -4.051 -8.559 1.00 95.19 167 PHE A C 1
ATOM 1368 O O . PHE A 1 167 ? -7.650 -4.747 -9.382 1.00 95.19 167 PHE A O 1
ATOM 1375 N N . LEU A 1 168 ? -9.033 -3.036 -8.915 1.00 96.94 168 LEU A N 1
ATOM 1376 C CA . LEU A 1 168 ? -9.264 -2.659 -10.308 1.00 96.94 168 LEU A CA 1
ATOM 1377 C C . LEU A 1 168 ? -7.970 -2.179 -10.965 1.00 96.94 168 LEU A C 1
ATOM 1379 O O . LEU A 1 168 ? -7.661 -2.593 -12.077 1.00 96.94 168 LEU A O 1
ATOM 1383 N N . VAL A 1 169 ? -7.182 -1.365 -10.261 1.00 96.88 169 VAL A N 1
ATOM 1384 C CA . VAL A 1 169 ? -5.857 -0.931 -10.718 1.00 96.88 169 VAL A CA 1
ATOM 1385 C C . VAL A 1 169 ? -4.932 -2.130 -10.933 1.00 96.88 169 VAL A C 1
ATOM 1387 O O . VAL A 1 169 ? -4.290 -2.227 -11.976 1.00 96.88 169 VAL A O 1
ATOM 1390 N N . PHE A 1 170 ? -4.886 -3.070 -9.988 1.00 95.81 170 PHE A N 1
ATOM 1391 C CA . PHE A 1 170 ? -4.095 -4.290 -10.124 1.00 95.81 170 PHE A CA 1
ATOM 1392 C C . PHE A 1 170 ? -4.532 -5.121 -11.340 1.00 95.81 170 PHE A C 1
ATOM 1394 O O . PHE A 1 170 ? -3.692 -5.512 -12.150 1.00 95.81 170 PHE A O 1
ATOM 1401 N N . ALA A 1 171 ? -5.839 -5.331 -11.518 1.00 96.81 171 ALA A N 1
ATOM 1402 C CA . ALA A 1 171 ? -6.390 -6.052 -12.661 1.00 96.81 171 ALA A CA 1
ATOM 1403 C C . ALA A 1 171 ? -6.058 -5.364 -13.996 1.00 96.81 171 ALA A C 1
ATOM 1405 O O . ALA A 1 171 ? -5.706 -6.044 -14.957 1.00 96.81 171 ALA A O 1
ATOM 1406 N N . LEU A 1 172 ? -6.102 -4.028 -14.051 1.00 97.38 172 LEU A N 1
ATOM 1407 C CA . LEU A 1 172 ? -5.705 -3.256 -15.231 1.00 97.38 172 LEU A CA 1
ATOM 1408 C C . LEU A 1 172 ? -4.214 -3.417 -15.552 1.00 97.38 172 LEU A C 1
ATOM 1410 O O . LEU A 1 172 ? -3.863 -3.611 -16.713 1.00 97.38 172 LEU A O 1
ATOM 1414 N N . VAL A 1 173 ? -3.335 -3.382 -14.546 1.00 96.69 173 VAL A N 1
ATOM 1415 C CA . VAL A 1 173 ? -1.885 -3.553 -14.741 1.00 96.69 173 VAL A CA 1
ATOM 1416 C C . VAL A 1 173 ? -1.543 -4.976 -15.195 1.00 96.69 173 VAL A C 1
ATOM 1418 O O . VAL A 1 173 ? -0.757 -5.152 -16.126 1.00 96.69 173 VAL A O 1
ATOM 1421 N N . ILE A 1 174 ? -2.160 -5.998 -14.595 1.00 96.00 174 ILE A N 1
ATOM 1422 C CA . ILE A 1 174 ? -2.001 -7.394 -15.033 1.00 96.00 174 ILE A CA 1
ATOM 1423 C C . ILE A 1 174 ? -2.577 -7.596 -16.437 1.00 96.00 174 ILE A C 1
ATOM 1425 O O . ILE A 1 174 ? -1.946 -8.255 -17.259 1.00 96.00 174 ILE A O 1
ATOM 1429 N N . GLY A 1 175 ? -3.731 -7.000 -16.742 1.00 96.50 175 GLY A N 1
ATOM 1430 C CA . GLY A 1 175 ? -4.330 -7.028 -18.075 1.00 96.50 175 GLY A CA 1
ATOM 1431 C C . GLY A 1 175 ? -3.431 -6.384 -19.132 1.00 96.50 175 GLY A C 1
ATOM 1432 O O . GLY A 1 175 ? -3.242 -6.959 -20.199 1.00 96.50 175 GLY A O 1
ATOM 1433 N N . TYR A 1 176 ? -2.808 -5.246 -18.813 1.00 95.25 176 TYR A N 1
ATOM 1434 C CA . TYR A 1 176 ? -1.803 -4.599 -19.659 1.00 95.25 176 TYR A CA 1
ATOM 1435 C C . TYR A 1 176 ? -0.595 -5.512 -19.904 1.00 95.25 176 TYR A C 1
ATOM 1437 O O . TYR A 1 176 ? -0.192 -5.696 -21.050 1.00 95.25 176 TYR A O 1
ATOM 1445 N N . LEU A 1 177 ? -0.045 -6.137 -18.858 1.00 94.31 177 LEU A N 1
ATOM 1446 C CA . LEU A 1 177 ? 1.070 -7.076 -19.009 1.00 94.31 177 LEU A CA 1
ATOM 1447 C C . LEU A 1 177 ? 0.681 -8.302 -19.840 1.00 94.31 177 LEU A C 1
ATOM 1449 O O . LEU A 1 177 ? 1.430 -8.684 -20.733 1.00 94.31 177 LEU A O 1
ATOM 1453 N N . GLY A 1 178 ? -0.497 -8.881 -19.601 1.00 94.31 178 GLY A N 1
ATOM 1454 C CA . GLY A 1 178 ? -1.024 -9.988 -20.396 1.00 94.31 178 GLY A CA 1
ATOM 1455 C C . GLY A 1 178 ? -1.196 -9.601 -21.864 1.00 94.31 178 GLY A C 1
ATOM 1456 O O . GLY A 1 178 ? -0.742 -10.325 -22.743 1.00 94.31 178 GLY A O 1
ATOM 1457 N N . TYR A 1 179 ? -1.763 -8.425 -22.140 1.00 94.19 179 TYR A N 1
ATOM 1458 C CA . TYR A 1 179 ? -1.868 -7.890 -23.498 1.00 94.19 179 TYR A CA 1
ATOM 1459 C C . TYR A 1 179 ? -0.493 -7.743 -24.167 1.00 94.19 179 TYR A C 1
ATOM 1461 O O . TYR A 1 179 ? -0.338 -8.124 -25.323 1.00 94.19 179 TYR A O 1
ATOM 1469 N N . TYR A 1 180 ? 0.521 -7.256 -23.446 1.00 91.81 180 TYR A N 1
ATOM 1470 C CA . TYR A 1 180 ? 1.885 -7.148 -23.972 1.00 91.81 180 TYR A CA 1
ATOM 1471 C C . TYR A 1 180 ? 2.543 -8.505 -24.234 1.00 91.81 180 TYR A C 1
ATOM 1473 O O . TYR A 1 180 ? 3.249 -8.642 -25.228 1.00 91.81 180 TYR A O 1
ATOM 1481 N N . VAL A 1 181 ? 2.336 -9.486 -23.352 1.00 91.50 181 VAL A N 1
ATOM 1482 C CA . VAL A 1 181 ? 2.894 -10.839 -23.492 1.00 91.50 181 VAL A CA 1
ATOM 1483 C C . VAL A 1 181 ? 2.235 -11.578 -24.656 1.00 91.50 181 VAL A C 1
ATOM 1485 O O . VAL A 1 181 ? 2.934 -12.086 -25.518 1.00 91.50 181 VAL A O 1
ATOM 1488 N N . PHE A 1 182 ? 0.903 -11.598 -24.725 1.00 93.12 182 PHE A N 1
ATOM 1489 C CA . PHE A 1 182 ? 0.175 -12.374 -25.736 1.00 93.12 182 PHE A CA 1
ATOM 1490 C C . PHE A 1 182 ? -0.008 -11.637 -27.073 1.00 93.12 182 PHE A C 1
ATOM 1492 O O . PHE A 1 182 ? -0.197 -12.265 -28.110 1.00 93.12 182 PHE A O 1
ATOM 1499 N N . GLY A 1 183 ? -0.000 -10.302 -27.075 1.00 90.44 183 GLY A N 1
ATOM 1500 C CA . GLY A 1 183 ? -0.290 -9.495 -28.265 1.00 90.44 183 GLY A CA 1
ATOM 1501 C C . GLY A 1 183 ? 0.920 -9.214 -29.157 1.00 90.44 183 GLY A C 1
ATOM 1502 O O . GLY A 1 183 ? 0.751 -8.951 -30.346 1.00 90.44 183 GLY A O 1
ATOM 1503 N N . LEU A 1 184 ? 2.141 -9.267 -28.613 1.00 85.19 184 LEU A N 1
ATOM 1504 C CA . LEU A 1 184 ? 3.378 -8.891 -29.318 1.00 85.19 184 LEU A CA 1
ATOM 1505 C C . LEU A 1 184 ? 4.289 -10.089 -29.642 1.00 85.19 184 LEU A C 1
ATOM 1507 O O . LEU A 1 184 ? 5.467 -9.905 -29.958 1.00 85.19 184 LEU A O 1
ATOM 1511 N N . ASP A 1 185 ? 3.713 -11.294 -29.640 1.00 70.94 185 ASP A N 1
ATOM 1512 C CA . ASP A 1 185 ? 4.334 -12.631 -29.721 1.00 70.94 185 ASP A CA 1
ATOM 1513 C C . ASP A 1 185 ? 5.352 -12.853 -30.865 1.00 70.94 185 ASP A C 1
ATOM 1515 O O . ASP A 1 185 ? 6.063 -13.853 -30.889 1.00 70.94 185 ASP A O 1
ATOM 1519 N N . LYS A 1 186 ? 5.453 -11.945 -31.846 1.00 68.00 186 LYS A N 1
ATOM 1520 C CA . LYS A 1 186 ? 6.308 -12.124 -33.036 1.00 68.00 186 LYS A CA 1
ATOM 1521 C C . LYS A 1 186 ? 7.589 -11.292 -33.075 1.00 68.00 186 LYS A C 1
ATOM 1523 O O . LYS A 1 186 ? 8.398 -11.517 -33.969 1.00 68.00 186 LYS A O 1
ATOM 1528 N N . LEU A 1 187 ? 7.800 -10.352 -32.152 1.00 64.31 187 LEU A N 1
ATOM 1529 C CA . LEU A 1 187 ? 8.941 -9.416 -32.214 1.00 64.31 187 LEU A CA 1
ATOM 1530 C C . LEU A 1 187 ? 9.620 -9.151 -30.862 1.00 64.31 187 LEU A C 1
ATOM 1532 O O . LEU A 1 187 ? 10.518 -8.311 -30.786 1.00 64.31 187 LEU A O 1
ATOM 1536 N N . GLN A 1 188 ? 9.221 -9.844 -29.793 1.00 61.12 188 GLN A N 1
ATOM 1537 C CA . GLN A 1 188 ? 9.732 -9.542 -28.459 1.00 61.12 188 GLN A CA 1
ATOM 1538 C C . GLN A 1 188 ? 11.184 -9.986 -28.275 1.00 61.12 188 GLN A C 1
ATOM 1540 O O . GLN A 1 188 ? 11.500 -11.154 -28.066 1.00 61.12 188 GLN A O 1
ATOM 1545 N N . GLN A 1 189 ? 12.074 -9.000 -28.264 1.00 83.56 189 GLN A N 1
ATOM 1546 C CA . GLN A 1 189 ? 13.371 -9.133 -27.619 1.00 83.56 189 GLN A CA 1
ATOM 1547 C C . GLN A 1 189 ? 13.150 -9.134 -26.098 1.00 83.56 189 GLN A C 1
ATOM 1549 O O . GLN A 1 189 ? 12.439 -8.274 -25.577 1.00 83.56 189 GLN A O 1
ATOM 1554 N N . GLU A 1 190 ? 13.768 -10.076 -25.378 1.00 87.12 190 GLU A N 1
ATOM 1555 C CA . GLU A 1 190 ? 13.574 -10.287 -23.929 1.00 87.12 190 GLU A CA 1
ATOM 1556 C C . GLU A 1 190 ? 13.693 -9.010 -23.081 1.00 87.12 190 GLU A C 1
ATOM 1558 O O . GLU A 1 190 ? 13.042 -8.886 -22.042 1.00 87.12 190 GLU A O 1
ATOM 1563 N N . TYR A 1 191 ? 14.517 -8.048 -23.510 1.00 87.00 191 TYR A N 1
ATOM 1564 C CA . TYR A 1 191 ? 14.680 -6.788 -22.790 1.00 87.00 191 TYR A CA 1
ATOM 1565 C C . TYR A 1 191 ? 13.384 -5.970 -22.770 1.00 87.00 191 TYR A C 1
ATOM 1567 O O . TYR A 1 191 ? 13.071 -5.394 -21.737 1.00 87.00 191 TYR A O 1
ATOM 1575 N N . GLN A 1 192 ? 12.593 -5.962 -23.851 1.00 89.12 192 GLN A N 1
ATOM 1576 C CA . GLN A 1 192 ? 11.359 -5.171 -23.930 1.00 89.12 192 GLN A CA 1
ATOM 1577 C C . GLN A 1 192 ? 10.330 -5.662 -22.915 1.00 89.12 192 GLN A C 1
ATOM 1579 O O . GLN A 1 192 ? 9.695 -4.856 -22.238 1.00 89.12 192 GLN A O 1
ATOM 1584 N N . LEU A 1 193 ? 10.209 -6.984 -22.760 1.00 90.69 193 LEU A N 1
ATOM 1585 C CA . LEU A 1 193 ? 9.333 -7.584 -21.758 1.00 90.69 193 LEU A CA 1
ATOM 1586 C C . LEU A 1 193 ? 9.768 -7.189 -20.340 1.00 90.69 193 LEU A C 1
ATOM 1588 O O . LEU A 1 193 ? 8.938 -6.759 -19.539 1.00 90.69 193 LEU A O 1
ATOM 1592 N N . LYS A 1 194 ? 11.070 -7.277 -20.039 1.00 92.06 194 LYS A N 1
ATOM 1593 C CA . LYS A 1 194 ? 11.626 -6.877 -18.736 1.00 92.06 194 LYS A CA 1
ATOM 1594 C C . LYS A 1 194 ? 11.378 -5.395 -18.451 1.00 92.06 194 LYS A C 1
ATOM 1596 O O . LYS A 1 194 ? 10.923 -5.052 -17.361 1.00 92.06 194 LYS A O 1
ATOM 1601 N N . THR A 1 195 ? 11.603 -4.526 -19.435 1.00 92.38 195 THR A N 1
ATOM 1602 C CA . THR A 1 195 ? 11.303 -3.093 -19.345 1.00 92.38 195 THR A CA 1
ATOM 1603 C C . THR A 1 195 ? 9.812 -2.858 -19.085 1.00 92.38 195 THR A C 1
ATOM 1605 O O . THR A 1 195 ? 9.465 -2.115 -18.170 1.00 92.38 195 THR A O 1
ATOM 1608 N N . SER A 1 196 ? 8.913 -3.536 -19.807 1.00 93.06 196 SER A N 1
ATOM 1609 C CA . SER A 1 196 ? 7.463 -3.411 -19.603 1.00 93.06 196 SER A CA 1
ATOM 1610 C C . SER A 1 196 ? 7.011 -3.864 -18.214 1.00 93.06 196 SER A C 1
ATOM 1612 O O . SER A 1 196 ? 6.160 -3.204 -17.618 1.00 93.06 196 SER A O 1
ATOM 1614 N N . ILE A 1 197 ? 7.591 -4.937 -17.664 1.00 94.19 197 ILE A N 1
ATOM 1615 C CA . ILE A 1 197 ? 7.330 -5.370 -16.281 1.00 94.19 197 ILE A CA 1
ATOM 1616 C C . ILE A 1 197 ? 7.740 -4.270 -15.297 1.00 94.19 197 ILE A C 1
ATOM 1618 O O . ILE A 1 197 ? 6.957 -3.902 -14.421 1.00 94.19 197 ILE A O 1
ATOM 1622 N N . LEU A 1 198 ? 8.933 -3.696 -15.461 1.00 94.06 198 LEU A N 1
ATOM 1623 C CA . LEU A 1 198 ? 9.410 -2.617 -14.597 1.00 94.06 198 LEU A CA 1
ATOM 1624 C C . LEU A 1 198 ? 8.542 -1.353 -14.688 1.00 94.06 198 LEU A C 1
ATOM 1626 O O . LEU A 1 198 ? 8.271 -0.725 -13.661 1.00 94.06 198 LEU A O 1
ATOM 1630 N N . PHE A 1 199 ? 8.075 -0.987 -15.883 1.00 94.56 199 PHE A N 1
ATOM 1631 C CA . PHE A 1 199 ? 7.145 0.131 -16.062 1.00 94.56 199 PHE A CA 1
ATOM 1632 C C . PHE A 1 199 ? 5.785 -0.149 -15.428 1.00 94.56 199 PHE A C 1
ATOM 1634 O O . PHE A 1 199 ? 5.239 0.719 -14.750 1.00 94.56 199 PHE A O 1
ATOM 1641 N N . ALA A 1 200 ? 5.253 -1.361 -15.584 1.00 95.94 200 ALA A N 1
ATOM 1642 C CA . ALA A 1 200 ? 3.999 -1.769 -14.959 1.00 95.94 200 ALA A CA 1
ATOM 1643 C C . ALA A 1 200 ? 4.062 -1.656 -13.427 1.00 95.94 200 ALA A C 1
ATOM 1645 O O . ALA A 1 200 ? 3.121 -1.166 -12.804 1.00 95.94 200 ALA A O 1
ATOM 1646 N N . GLN A 1 201 ? 5.192 -2.030 -12.819 1.00 95.88 201 GLN A N 1
ATOM 1647 C CA . GLN A 1 201 ? 5.418 -1.870 -11.379 1.00 95.88 201 GLN A CA 1
ATOM 1648 C C . GLN A 1 201 ? 5.446 -0.397 -10.951 1.00 95.88 201 GLN A C 1
ATOM 1650 O O . GLN A 1 201 ? 4.862 -0.059 -9.923 1.00 95.88 201 GLN A O 1
ATOM 1655 N N . VAL A 1 202 ? 6.074 0.481 -11.743 1.00 96.75 202 VAL A N 1
ATOM 1656 C CA . VAL A 1 202 ? 6.081 1.930 -11.478 1.00 96.75 202 VAL A CA 1
ATOM 1657 C C . VAL A 1 202 ? 4.685 2.522 -11.594 1.00 96.75 202 VAL A C 1
ATOM 1659 O O . VAL A 1 202 ? 4.252 3.240 -10.698 1.00 96.75 202 VAL A O 1
ATOM 1662 N N . ILE A 1 203 ? 3.953 2.185 -12.657 1.00 97.56 203 ILE A N 1
ATOM 1663 C CA . ILE A 1 203 ? 2.575 2.642 -12.860 1.00 97.56 203 ILE A CA 1
ATOM 1664 C C . ILE A 1 203 ? 1.696 2.188 -11.694 1.00 97.56 203 ILE A C 1
ATOM 1666 O O . ILE A 1 203 ? 0.970 2.998 -11.120 1.00 97.56 203 ILE A O 1
ATOM 1670 N N . TYR A 1 204 ? 1.804 0.922 -11.289 1.00 97.50 204 TYR A N 1
ATOM 1671 C CA . TYR A 1 204 ? 1.093 0.405 -10.126 1.00 97.50 204 TYR A CA 1
ATOM 1672 C C . TYR A 1 204 ? 1.471 1.157 -8.839 1.00 97.50 204 TYR A C 1
ATOM 1674 O O . TYR A 1 204 ? 0.597 1.564 -8.072 1.00 97.50 204 TYR A O 1
ATOM 1682 N N . GLY A 1 205 ? 2.765 1.400 -8.613 1.00 97.25 205 GLY A N 1
ATOM 1683 C CA . GLY A 1 205 ? 3.261 2.202 -7.496 1.00 97.25 205 GLY A CA 1
ATOM 1684 C C . GLY A 1 205 ? 2.655 3.607 -7.475 1.00 97.25 205 GLY A C 1
ATOM 1685 O O . GLY A 1 205 ? 2.103 4.019 -6.460 1.00 97.25 205 GLY A O 1
ATOM 1686 N N . LEU A 1 206 ? 2.671 4.318 -8.604 1.00 97.75 206 LEU A N 1
ATOM 1687 C CA . LEU A 1 206 ? 2.121 5.671 -8.727 1.00 97.75 206 LEU A CA 1
ATOM 1688 C C . LEU A 1 206 ? 0.599 5.715 -8.535 1.00 97.75 206 LEU A C 1
ATOM 1690 O O . LEU A 1 206 ? 0.091 6.631 -7.890 1.00 97.75 206 LEU A O 1
ATOM 1694 N N . LEU A 1 207 ? -0.137 4.713 -9.023 1.00 97.44 207 LEU A N 1
ATOM 1695 C CA . LEU A 1 207 ? -1.591 4.623 -8.841 1.00 97.44 207 LEU A CA 1
ATOM 1696 C C . LEU A 1 207 ? -2.006 4.344 -7.384 1.00 97.44 207 LEU A C 1
ATOM 1698 O O . LEU A 1 207 ? -3.158 4.576 -7.027 1.00 97.44 207 LEU A O 1
ATOM 1702 N N . ASN A 1 208 ? -1.076 3.959 -6.501 1.00 96.44 208 ASN A N 1
ATOM 1703 C CA . ASN A 1 208 ? -1.322 3.918 -5.054 1.00 96.44 208 ASN A CA 1
ATOM 1704 C C . ASN A 1 208 ? -1.356 5.314 -4.392 1.00 96.44 208 ASN A C 1
ATOM 1706 O O . ASN A 1 208 ? -1.551 5.410 -3.179 1.00 96.44 208 ASN A O 1
ATOM 1710 N N . PHE A 1 209 ? -1.225 6.406 -5.157 1.00 96.56 209 PHE A N 1
ATOM 1711 C CA . PHE A 1 209 ? -1.289 7.788 -4.665 1.00 96.56 209 PHE A CA 1
ATOM 1712 C C . PHE A 1 209 ? -2.451 8.095 -3.695 1.00 96.56 209 PHE A C 1
ATOM 1714 O O . PHE A 1 209 ? -2.202 8.747 -2.677 1.00 96.56 209 PHE A O 1
ATOM 1721 N N . PRO A 1 210 ? -3.698 7.614 -3.906 1.00 94.88 210 PRO A N 1
ATOM 1722 C CA . PRO A 1 210 ? -4.801 7.909 -2.990 1.00 94.88 210 PRO A CA 1
ATOM 1723 C C . PRO A 1 210 ? -4.544 7.454 -1.545 1.00 94.88 210 PRO A C 1
ATOM 1725 O O . PRO A 1 210 ? -5.101 8.031 -0.611 1.00 94.88 210 PRO A O 1
ATOM 1728 N N . PHE A 1 211 ? -3.669 6.462 -1.337 1.00 94.50 211 PHE A N 1
ATOM 1729 C CA . PHE A 1 211 ? -3.311 5.983 -0.004 1.00 94.50 211 PHE A CA 1
ATOM 1730 C C . PHE A 1 211 ? -2.438 6.973 0.783 1.00 94.50 211 PHE A C 1
ATOM 1732 O O . PHE A 1 211 ? -2.514 6.987 2.010 1.00 94.50 211 PHE A O 1
ATOM 1739 N N . ILE A 1 212 ? -1.704 7.875 0.120 1.00 94.62 212 ILE A N 1
ATOM 1740 C CA . ILE A 1 212 ? -0.896 8.913 0.791 1.00 94.62 212 ILE A CA 1
ATOM 1741 C C . ILE A 1 212 ? -1.774 9.882 1.573 1.00 94.62 212 ILE A C 1
ATOM 1743 O O . ILE A 1 212 ? -1.370 10.381 2.621 1.00 94.62 212 ILE A O 1
ATOM 1747 N N . ILE A 1 213 ? -2.999 10.132 1.106 1.00 92.25 213 ILE A N 1
ATOM 1748 C CA . ILE A 1 213 ? -3.943 11.002 1.813 1.00 92.25 213 ILE A CA 1
ATOM 1749 C C . ILE A 1 213 ? -4.198 10.453 3.230 1.00 92.25 213 ILE A C 1
ATOM 1751 O O . ILE A 1 213 ? -4.386 11.222 4.168 1.00 92.25 213 ILE A O 1
ATOM 1755 N N . PHE A 1 214 ? -4.102 9.134 3.430 1.00 90.12 214 PHE A N 1
ATOM 1756 C CA . PHE A 1 214 ? -4.222 8.495 4.743 1.00 90.12 214 PHE A CA 1
ATOM 1757 C C . PHE A 1 214 ? -2.960 8.594 5.611 1.00 90.12 214 PHE A C 1
ATOM 1759 O O . PHE A 1 214 ? -3.018 8.272 6.795 1.00 90.12 214 PHE A O 1
ATOM 1766 N N . LEU A 1 215 ? -1.830 9.064 5.081 1.00 89.75 215 LEU A N 1
ATOM 1767 C CA . LEU A 1 215 ? -0.657 9.381 5.898 1.00 89.75 215 LEU A CA 1
ATOM 1768 C C . LEU A 1 215 ? -0.924 10.605 6.794 1.00 89.75 215 LEU A C 1
ATOM 1770 O O . LEU A 1 215 ? -0.369 10.730 7.888 1.00 89.75 215 LEU A O 1
ATOM 1774 N N . MET A 1 216 ? -1.835 11.483 6.364 1.00 90.75 216 MET A N 1
ATOM 1775 C CA . MET A 1 216 ? -2.279 12.646 7.123 1.00 90.75 216 MET A CA 1
ATOM 1776 C C . MET A 1 216 ? -3.252 12.218 8.233 1.00 90.75 216 MET A C 1
ATOM 1778 O O . MET A 1 216 ? -4.378 11.790 7.967 1.00 90.75 216 MET A O 1
ATOM 1782 N N . LYS A 1 217 ? -2.858 12.397 9.504 1.00 87.00 217 LYS A N 1
ATOM 1783 C CA . LYS A 1 217 ? -3.698 12.077 10.683 1.00 87.00 217 LYS A CA 1
ATOM 1784 C C . LYS A 1 217 ? -5.138 12.624 10.613 1.00 87.00 217 LYS A C 1
ATOM 1786 O O . LYS A 1 217 ? -6.055 11.878 10.959 1.00 87.00 217 LYS A O 1
ATOM 1791 N N . PRO A 1 218 ? -5.389 13.872 10.160 1.00 87.50 218 PRO A N 1
ATOM 1792 C CA . PRO A 1 218 ? -6.752 14.399 10.066 1.00 87.50 218 PRO A CA 1
ATOM 1793 C C . PRO A 1 218 ? -7.639 13.596 9.105 1.00 87.50 218 PRO A C 1
ATOM 1795 O O . PRO A 1 218 ? -8.817 13.375 9.382 1.00 87.50 218 PRO A O 1
ATOM 1798 N N . CYS A 1 219 ? -7.070 13.112 8.000 1.00 88.00 219 CYS A N 1
ATOM 1799 C CA . CYS A 1 219 ? -7.797 12.343 6.996 1.00 88.00 219 CYS A CA 1
ATOM 1800 C C . CYS A 1 219 ? -8.198 10.964 7.530 1.00 88.00 219 CYS A C 1
ATOM 1802 O O . CYS A 1 219 ? -9.321 10.522 7.293 1.00 88.00 219 CYS A O 1
ATOM 1804 N N . VAL A 1 220 ? -7.337 10.314 8.322 1.00 86.25 220 VAL A N 1
ATOM 1805 C CA . VAL A 1 220 ? -7.650 9.023 8.961 1.00 86.25 220 VAL A CA 1
ATOM 1806 C C . VAL A 1 220 ? -8.849 9.140 9.901 1.00 86.25 220 VAL A C 1
ATOM 1808 O O . VAL A 1 220 ? -9.725 8.277 9.868 1.00 86.25 220 VAL A O 1
ATOM 1811 N N . LEU A 1 221 ? -8.937 10.220 10.685 1.00 83.44 221 LEU A N 1
ATOM 1812 C CA . LEU A 1 221 ? -10.078 10.475 11.577 1.00 83.44 221 LEU A CA 1
ATOM 1813 C C . LEU A 1 221 ? -11.386 10.722 10.814 1.00 83.44 221 LEU A C 1
ATOM 1815 O O . LEU A 1 221 ? -12.463 10.411 11.315 1.00 83.44 221 LEU A O 1
ATOM 1819 N N . PHE A 1 222 ? -11.303 11.285 9.608 1.00 86.38 222 PHE A N 1
ATOM 1820 C CA . PHE A 1 222 ? -12.473 11.527 8.768 1.00 86.38 222 PHE A CA 1
ATOM 1821 C C . PHE A 1 222 ? -12.936 10.267 8.021 1.00 86.38 222 PHE A C 1
ATOM 1823 O O . PHE A 1 222 ? -14.132 10.058 7.807 1.00 86.38 222 PHE A O 1
ATOM 1830 N N . LEU A 1 223 ? -11.994 9.426 7.593 1.00 83.25 223 LEU A N 1
ATOM 1831 C CA . LEU A 1 223 ? -12.268 8.253 6.761 1.00 83.25 223 LEU A CA 1
ATOM 1832 C C . LEU A 1 223 ? -12.565 6.999 7.585 1.00 83.25 223 LEU A C 1
ATOM 1834 O O . LEU A 1 223 ? -13.375 6.177 7.157 1.00 83.25 223 LEU A O 1
ATOM 1838 N N . SER A 1 224 ? -11.958 6.866 8.765 1.00 84.31 224 SER A N 1
ATOM 1839 C CA . SER A 1 224 ? -12.145 5.725 9.656 1.00 84.31 224 SER A CA 1
ATOM 1840 C C . SER A 1 224 ? -12.901 6.140 10.919 1.00 84.31 224 SER A C 1
ATOM 1842 O O . SER A 1 224 ? -12.584 7.130 11.571 1.00 84.31 224 SER A O 1
ATOM 1844 N N . LYS A 1 225 ? -13.924 5.364 11.287 1.00 83.50 225 LYS A N 1
ATOM 1845 C CA . LYS A 1 225 ? -14.629 5.531 12.569 1.00 83.50 225 LYS A CA 1
ATOM 1846 C C . LYS A 1 225 ? -13.824 4.947 13.741 1.00 83.50 225 LYS A C 1
ATOM 1848 O O . LYS A 1 225 ? -14.141 5.208 14.904 1.00 83.50 225 LYS A O 1
ATOM 1853 N N . SER A 1 226 ? -12.798 4.152 13.434 1.00 86.75 226 SER A N 1
ATOM 1854 C CA . SER A 1 226 ? -11.893 3.541 14.398 1.00 86.75 226 SER A CA 1
ATOM 1855 C C . SER A 1 226 ? -11.075 4.604 15.129 1.00 86.75 226 SER A C 1
ATOM 1857 O O . SER A 1 226 ? -10.495 5.493 14.509 1.00 86.75 226 SER A O 1
ATOM 1859 N N . ARG A 1 227 ? -11.014 4.508 16.457 1.00 87.12 227 ARG A N 1
ATOM 1860 C CA . ARG A 1 227 ? -10.157 5.370 17.281 1.00 87.12 227 ARG A CA 1
ATOM 1861 C C . ARG A 1 227 ? -8.778 4.748 17.407 1.00 87.12 227 ARG A C 1
ATOM 1863 O O . ARG A 1 227 ? -8.674 3.528 17.460 1.00 87.12 227 ARG A O 1
ATOM 1870 N N . GLU A 1 228 ? -7.747 5.578 17.545 1.00 90.69 228 GLU A N 1
ATOM 1871 C CA . GLU A 1 228 ? -6.411 5.051 17.810 1.00 90.69 228 GLU A CA 1
ATOM 1872 C C . GLU A 1 228 ? -6.377 4.266 19.128 1.00 90.69 228 GLU A C 1
ATOM 1874 O O . GLU A 1 228 ? -6.708 4.771 20.211 1.00 90.69 228 GLU A O 1
ATOM 1879 N N . THR A 1 229 ? -5.938 3.022 19.019 1.00 92.00 229 THR A N 1
ATOM 1880 C CA . THR A 1 229 ? -5.676 2.109 20.127 1.00 92.00 229 THR A CA 1
ATOM 1881 C C . THR A 1 229 ? -4.170 1.988 20.371 1.00 92.00 229 THR A C 1
ATOM 1883 O O . THR A 1 229 ? -3.331 2.297 19.518 1.00 92.00 229 THR A O 1
ATOM 1886 N N . GLY A 1 230 ? -3.809 1.595 21.585 1.00 90.75 230 GLY A N 1
ATOM 1887 C CA . GLY A 1 230 ? -2.450 1.293 22.020 1.00 90.75 230 GLY A CA 1
ATOM 1888 C C . GLY A 1 230 ? -2.471 0.188 23.072 1.00 90.75 230 GLY A C 1
ATOM 1889 O O . GLY A 1 230 ? -3.540 -0.289 23.444 1.00 90.75 230 GLY A O 1
ATOM 1890 N N . TYR A 1 231 ? -1.298 -0.218 23.547 1.00 89.31 231 TYR A N 1
ATOM 1891 C CA . TYR A 1 231 ? -1.160 -1.226 24.595 1.00 89.31 231 TYR A CA 1
ATOM 1892 C C . TYR A 1 231 ? -0.565 -0.607 25.849 1.00 89.31 231 TYR A C 1
ATOM 1894 O O . TYR A 1 231 ? 0.379 0.176 25.754 1.00 89.31 231 TYR A O 1
ATOM 1902 N N . ASP A 1 232 ? -1.126 -0.957 27.003 1.00 89.31 232 ASP A N 1
ATOM 1903 C CA . ASP A 1 232 ? -0.498 -0.673 28.293 1.00 89.31 232 ASP A CA 1
ATOM 1904 C C . ASP A 1 232 ? 0.692 -1.624 28.538 1.00 89.31 232 ASP A C 1
ATOM 1906 O O . ASP A 1 232 ? 0.895 -2.581 27.785 1.00 89.31 232 ASP A O 1
ATOM 1910 N N . ARG A 1 233 ? 1.466 -1.394 29.605 1.00 90.00 233 ARG A N 1
ATOM 1911 C CA . ARG A 1 233 ? 2.595 -2.247 30.027 1.00 90.00 233 ARG A CA 1
ATOM 1912 C C . ARG A 1 233 ? 2.191 -3.710 30.232 1.00 90.00 233 ARG A C 1
ATOM 1914 O O . ARG A 1 233 ? 2.996 -4.598 29.982 1.00 90.00 233 ARG A O 1
ATOM 1921 N N . ASP A 1 234 ? 0.932 -3.947 30.592 1.00 91.31 234 ASP A N 1
ATOM 1922 C CA . ASP A 1 234 ? 0.349 -5.282 30.771 1.00 91.31 234 ASP A CA 1
ATOM 1923 C C . ASP A 1 234 ? -0.101 -5.941 29.450 1.00 91.31 234 ASP A C 1
ATOM 1925 O O . ASP A 1 234 ? -0.737 -6.993 29.455 1.00 91.31 234 ASP A O 1
ATOM 1929 N N . GLY A 1 235 ? 0.142 -5.309 28.295 1.00 88.56 235 GLY A N 1
ATOM 1930 C CA . GLY A 1 235 ? -0.309 -5.811 26.993 1.00 88.56 235 GLY A CA 1
ATOM 1931 C C . GLY A 1 235 ? -1.822 -5.688 26.766 1.00 88.56 235 GLY A C 1
ATOM 1932 O O . GLY A 1 235 ? -2.365 -6.286 25.836 1.00 88.56 235 GLY A O 1
ATOM 1933 N N . ILE A 1 236 ? -2.528 -4.901 27.584 1.00 88.12 236 ILE A N 1
ATOM 1934 C CA . ILE A 1 236 ? -3.970 -4.659 27.440 1.00 88.12 236 ILE A CA 1
ATOM 1935 C C . ILE A 1 236 ? -4.206 -3.539 26.421 1.00 88.12 236 ILE A C 1
ATOM 1937 O O . ILE A 1 236 ? -3.645 -2.451 26.536 1.00 88.12 236 ILE A O 1
ATOM 1941 N N . CYS A 1 237 ? -5.069 -3.795 25.434 1.00 86.69 237 CYS A N 1
ATOM 1942 C CA . CYS A 1 237 ? -5.468 -2.804 24.432 1.00 86.69 237 CYS A CA 1
ATOM 1943 C C . CYS A 1 237 ? -6.319 -1.690 25.074 1.00 86.69 237 CYS A C 1
ATOM 1945 O O . CYS A 1 237 ? -7.428 -1.937 25.558 1.00 86.69 237 CYS A O 1
ATOM 1947 N N . VAL A 1 238 ? -5.813 -0.458 25.049 1.00 88.88 238 VAL A N 1
ATOM 1948 C CA . VAL A 1 238 ? -6.432 0.752 25.604 1.00 88.88 238 VAL A CA 1
ATOM 1949 C C . VAL A 1 238 ? -6.492 1.865 24.546 1.00 88.88 238 VAL A C 1
ATOM 1951 O O . VAL A 1 238 ? -5.620 1.953 23.683 1.00 88.88 238 VAL A O 1
ATOM 1954 N N . PRO A 1 239 ? -7.512 2.740 24.552 1.00 89.31 239 PRO A N 1
ATOM 1955 C CA . PRO A 1 239 ? -7.545 3.899 23.655 1.00 89.31 239 PRO A CA 1
ATOM 1956 C C . PRO A 1 239 ? -6.414 4.889 23.988 1.00 89.31 239 PRO A C 1
ATOM 1958 O O . PRO A 1 239 ? -6.244 5.253 25.152 1.00 89.31 239 PRO A O 1
ATOM 1961 N N . LYS A 1 240 ? -5.681 5.392 22.981 1.00 85.25 240 LYS A N 1
ATOM 1962 C CA . LYS A 1 240 ? -4.535 6.307 23.196 1.00 85.25 240 LYS A CA 1
ATOM 1963 C C . LYS A 1 240 ? -4.920 7.668 23.793 1.00 85.25 240 LYS A C 1
ATOM 1965 O O . LYS A 1 240 ? -4.127 8.291 24.493 1.00 85.25 240 LYS A O 1
ATOM 1970 N N . TYR A 1 241 ? -6.139 8.138 23.539 1.00 67.81 241 TYR A N 1
ATOM 1971 C CA . TYR A 1 241 ? -6.515 9.545 23.737 1.00 67.81 241 TYR A CA 1
ATOM 1972 C C . TYR A 1 241 ? -7.126 9.912 25.094 1.00 67.81 241 TYR A C 1
ATOM 1974 O O . TYR A 1 241 ? -7.709 10.983 25.231 1.00 67.81 241 TYR A O 1
ATOM 1982 N N . LEU A 1 242 ? -7.020 9.066 26.119 1.00 55.06 242 LEU A N 1
ATOM 1983 C CA . LEU A 1 242 ? -7.550 9.409 27.448 1.00 55.06 242 LEU A CA 1
ATOM 1984 C C . LEU A 1 242 ? -6.494 9.896 28.443 1.00 55.06 242 LEU A C 1
ATOM 1986 O O . LEU A 1 242 ? -6.861 10.258 29.554 1.00 55.06 242 LEU A O 1
ATOM 1990 N N . ALA A 1 243 ? -5.214 9.973 28.079 1.00 53.50 243 ALA A N 1
ATOM 1991 C CA . ALA A 1 243 ? -4.217 10.547 28.980 1.00 53.50 243 ALA A CA 1
ATOM 1992 C C . ALA A 1 243 ? -4.193 12.084 28.875 1.00 53.50 243 ALA A C 1
ATOM 1994 O O . ALA A 1 243 ? -4.724 12.767 29.749 1.00 53.50 243 ALA A O 1
ATOM 1995 N N . SER A 1 244 ? -3.637 12.653 27.800 1.00 57.78 244 SER A N 1
ATOM 1996 C CA . SER A 1 244 ? -3.302 14.088 27.729 1.00 57.78 244 SER A CA 1
ATOM 1997 C C . SER A 1 244 ? -4.509 15.035 27.797 1.00 57.78 244 SER A C 1
ATOM 1999 O O . SER A 1 244 ? -4.494 15.999 28.567 1.00 57.78 244 SER A O 1
ATOM 2001 N N . ASP A 1 245 ? -5.583 14.751 27.059 1.00 59.47 245 ASP A N 1
ATOM 2002 C CA . ASP A 1 245 ? -6.764 15.629 27.029 1.00 59.47 245 ASP A CA 1
ATOM 2003 C C . ASP A 1 245 ? -7.648 15.459 28.268 1.00 59.47 245 ASP A C 1
ATOM 2005 O O . ASP A 1 245 ? -8.270 16.414 28.744 1.00 59.47 245 ASP A O 1
ATOM 2009 N N . MET A 1 246 ? -7.647 14.266 28.870 1.00 57.19 246 MET A N 1
ATOM 2010 C CA . MET A 1 246 ? -8.365 14.023 30.118 1.00 57.19 246 MET A CA 1
ATOM 2011 C C . MET A 1 246 ? -7.653 14.670 31.314 1.00 57.19 246 MET A C 1
ATOM 2013 O O . MET A 1 246 ? -8.338 15.125 32.234 1.00 57.19 246 MET A O 1
ATOM 2017 N N . TYR A 1 247 ? -6.316 14.801 31.289 1.00 55.81 247 TYR A N 1
ATOM 2018 C CA . TYR A 1 247 ? -5.595 15.656 32.243 1.00 55.81 247 TYR A CA 1
ATOM 2019 C C . TYR A 1 247 ? -6.082 17.106 32.135 1.00 55.81 247 TYR A C 1
ATOM 2021 O O . TYR A 1 247 ? -6.483 17.680 33.150 1.00 55.81 247 TYR A O 1
ATOM 2029 N N . LYS A 1 248 ? -6.169 17.678 30.923 1.00 62.00 248 LYS A N 1
ATOM 2030 C CA . LYS A 1 248 ? -6.712 19.039 30.732 1.00 62.00 248 LYS A CA 1
ATOM 2031 C C . LYS A 1 248 ? -8.150 19.179 31.249 1.00 62.00 248 LYS A C 1
ATOM 2033 O O . LYS A 1 248 ? -8.452 20.144 31.955 1.00 62.00 248 LYS A O 1
ATOM 2038 N N . PHE A 1 249 ? -9.023 18.203 30.988 1.00 60.25 249 PHE A N 1
ATOM 2039 C CA . PHE A 1 249 ? -10.412 18.244 31.465 1.00 60.25 249 PHE A CA 1
ATOM 2040 C C . PHE A 1 249 ? -10.540 18.092 32.993 1.00 60.25 249 PHE A C 1
ATOM 2042 O O . PHE A 1 249 ? -11.352 18.787 33.612 1.00 60.25 249 PHE A O 1
ATOM 2049 N N . ARG A 1 250 ? -9.719 17.241 33.635 1.00 56.66 250 ARG A N 1
ATOM 2050 C CA . ARG A 1 250 ? -9.695 17.096 35.106 1.00 56.66 250 ARG A CA 1
ATOM 2051 C C . ARG A 1 250 ? -9.244 18.379 35.802 1.00 56.66 250 ARG A C 1
ATOM 2053 O O . ARG A 1 250 ? -9.832 18.738 36.821 1.00 56.66 250 ARG A O 1
ATOM 2060 N N . PHE A 1 251 ? -8.253 19.088 35.259 1.00 57.25 251 PHE A N 1
ATOM 2061 C CA . PHE A 1 251 ? -7.785 20.348 35.848 1.00 57.25 251 PHE A CA 1
ATOM 2062 C C . PHE A 1 251 ? -8.775 21.502 35.666 1.00 57.25 251 PHE A C 1
ATOM 2064 O O . PHE A 1 251 ? -8.909 22.325 36.572 1.00 57.25 251 PHE A O 1
ATOM 2071 N N . SER A 1 252 ? -9.509 21.545 34.550 1.00 56.84 252 SER A N 1
ATOM 2072 C CA . SER A 1 252 ? -10.526 22.581 34.328 1.00 56.84 252 SER A CA 1
ATOM 2073 C C . SER A 1 252 ? -11.732 22.400 35.264 1.00 56.84 252 SER A C 1
ATOM 2075 O O . SER A 1 252 ? -12.166 23.342 35.926 1.00 56.84 252 SER A O 1
ATOM 2077 N N . LYS A 1 253 ? -12.208 21.159 35.449 1.00 52.56 253 LYS A N 1
ATOM 2078 C CA . LYS A 1 253 ? -13.361 20.878 36.325 1.00 52.56 253 LYS A CA 1
ATOM 2079 C C . LYS A 1 253 ? -13.050 21.067 37.816 1.00 52.56 253 LYS A C 1
ATOM 2081 O O . LYS A 1 253 ? -13.915 21.518 38.563 1.00 52.56 253 LYS A O 1
ATOM 2086 N N . LYS A 1 254 ? -11.810 20.790 38.247 1.00 53.09 254 LYS A N 1
ATOM 2087 C CA . LYS A 1 254 ? -11.367 21.044 39.631 1.00 53.09 254 LYS A CA 1
ATOM 2088 C C . LYS A 1 254 ? -11.316 22.544 39.951 1.00 53.09 254 LYS A C 1
ATOM 2090 O O . LYS A 1 254 ? -11.559 22.916 41.088 1.00 53.09 254 LYS A O 1
ATOM 2095 N N . ARG A 1 255 ? -11.077 23.403 38.953 1.00 54.34 255 ARG A N 1
ATOM 2096 C CA . ARG A 1 255 ? -11.105 24.867 39.111 1.00 54.34 255 ARG A CA 1
ATOM 2097 C C . ARG A 1 255 ? -12.527 25.430 39.223 1.00 54.34 255 ARG A C 1
ATOM 2099 O O . ARG A 1 255 ? -12.749 26.353 39.993 1.00 54.34 255 ARG A O 1
ATOM 2106 N N . ILE A 1 256 ? -13.491 24.847 38.510 1.00 56.03 256 ILE A N 1
ATOM 2107 C CA . ILE A 1 256 ? -14.890 25.309 38.528 1.00 56.03 256 ILE A CA 1
ATOM 2108 C C . ILE A 1 256 ? -15.592 24.940 39.846 1.00 56.03 256 ILE A C 1
ATOM 2110 O O . ILE A 1 256 ? -16.291 25.775 40.411 1.00 56.03 256 ILE A O 1
ATOM 2114 N N . LEU A 1 257 ? -15.356 23.737 40.385 1.00 54.69 257 LEU A N 1
ATOM 2115 C CA . LEU A 1 257 ? -15.967 23.308 41.655 1.00 54.69 257 LEU A CA 1
ATOM 2116 C C . LEU A 1 257 ? -15.442 24.067 42.885 1.00 54.69 257 LEU A C 1
ATOM 2118 O O . LEU A 1 257 ? -16.150 24.167 43.880 1.00 54.69 257 LEU A O 1
ATOM 2122 N N . ILE A 1 258 ? -14.227 24.620 42.823 1.00 55.53 258 ILE A N 1
ATOM 2123 C CA . ILE A 1 258 ? -13.681 25.461 43.901 1.00 55.53 258 ILE A CA 1
ATOM 2124 C C . ILE A 1 258 ? -14.349 26.847 43.904 1.00 55.53 258 ILE A C 1
ATOM 2126 O O . ILE A 1 258 ? -14.530 27.431 44.966 1.00 55.53 258 ILE A O 1
ATOM 2130 N N . ASN A 1 259 ? -14.785 27.350 42.744 1.00 52.50 259 ASN A N 1
ATOM 2131 C CA . ASN A 1 259 ? -15.400 28.676 42.646 1.00 52.50 259 ASN A CA 1
ATOM 2132 C C . ASN A 1 259 ? -16.912 28.684 42.913 1.00 52.50 259 ASN A C 1
ATOM 2134 O O . ASN A 1 259 ? -17.435 29.695 43.370 1.00 52.50 259 ASN A O 1
ATOM 2138 N N . SER A 1 260 ? -17.634 27.591 42.647 1.00 52.44 260 SER A N 1
ATOM 2139 C CA . SER A 1 260 ? -19.105 27.596 42.713 1.00 52.44 260 SER A CA 1
ATOM 2140 C C . SER A 1 260 ? -19.695 27.483 44.120 1.00 52.44 260 SER A C 1
ATOM 2142 O O . SER A 1 260 ? -20.910 27.579 44.260 1.00 52.44 260 SER A O 1
ATOM 2144 N N . HIS A 1 261 ? -18.882 27.257 45.155 1.00 51.19 261 HIS A N 1
ATOM 2145 C CA . HIS A 1 261 ? -19.405 27.066 46.508 1.00 51.19 261 HIS A CA 1
ATOM 2146 C C . HIS A 1 261 ? -19.128 28.194 47.493 1.00 51.19 261 HIS A C 1
ATOM 2148 O O . HIS A 1 261 ? -19.680 28.135 48.584 1.00 51.19 261 HIS A O 1
ATOM 2154 N N . GLY A 1 262 ? -18.324 29.216 47.174 1.00 51.25 262 GLY A N 1
ATOM 2155 C CA . GLY A 1 262 ? -18.013 30.275 48.152 1.00 51.25 262 GLY A CA 1
ATOM 2156 C C . GLY A 1 262 ? -17.448 29.741 49.481 1.00 51.25 262 GLY A C 1
ATOM 2157 O O . GLY A 1 262 ? -17.353 30.472 50.463 1.00 51.25 262 GLY A O 1
ATOM 2158 N N . ILE A 1 263 ? -17.071 28.458 49.525 1.00 51.78 263 ILE A N 1
ATOM 2159 C CA . ILE A 1 263 ? -16.429 27.842 50.667 1.00 51.78 263 ILE A CA 1
ATOM 2160 C C . ILE A 1 263 ? -14.972 28.244 50.524 1.00 51.78 263 ILE A C 1
ATOM 2162 O O . ILE A 1 263 ? -14.201 27.635 49.780 1.00 51.78 263 ILE A O 1
ATOM 2166 N N . SER A 1 264 ? -14.618 29.305 51.243 1.00 49.19 264 SER A N 1
ATOM 2167 C CA . SER A 1 264 ? -13.248 29.561 51.657 1.00 49.19 264 SER A CA 1
ATOM 2168 C C . SER A 1 264 ? -12.821 28.383 52.535 1.00 49.19 264 SER A C 1
ATOM 2170 O O . SER A 1 264 ? -12.905 28.426 53.761 1.00 49.19 264 SER A O 1
ATOM 2172 N N . LEU A 1 265 ? -12.447 27.265 51.905 1.00 49.19 265 LEU A N 1
ATOM 2173 C CA . LEU A 1 265 ? -11.663 26.244 52.574 1.00 49.19 265 LEU A CA 1
ATOM 2174 C C . LEU A 1 265 ? -10.347 26.943 52.889 1.00 49.19 265 LEU A C 1
ATOM 2176 O O . LEU A 1 265 ? -9.512 27.129 52.001 1.00 49.19 265 LEU A O 1
ATOM 2180 N N . LYS A 1 266 ? -10.177 27.347 54.153 1.00 43.22 266 LYS A N 1
ATOM 2181 C CA . LYS A 1 266 ? -8.845 27.421 54.738 1.00 43.22 266 LYS A CA 1
ATOM 2182 C C . LYS A 1 266 ? -8.250 26.046 54.491 1.00 43.22 266 LYS A C 1
ATOM 2184 O O . LYS A 1 266 ? -8.629 25.065 55.122 1.00 43.22 266 LYS A O 1
ATOM 2189 N N . VAL A 1 267 ? -7.426 25.961 53.454 1.00 47.12 267 VAL A N 1
ATOM 2190 C CA . VAL A 1 267 ? -6.524 24.843 53.278 1.00 47.12 267 VAL A CA 1
ATOM 2191 C C . VAL A 1 267 ? -5.596 24.990 54.462 1.00 47.12 267 VAL A C 1
ATOM 2193 O O . VAL A 1 267 ? -4.671 25.798 54.417 1.00 47.12 267 VAL A O 1
ATOM 2196 N N . ASP A 1 268 ? -5.920 24.293 55.550 1.00 41.34 268 ASP A N 1
ATOM 2197 C CA . ASP A 1 268 ? -4.943 24.030 56.586 1.00 41.34 268 ASP A CA 1
ATOM 2198 C C . ASP A 1 268 ? -3.713 23.540 55.843 1.00 41.34 268 ASP A C 1
ATOM 2200 O O . ASP A 1 268 ? -3.795 22.617 55.021 1.00 41.34 268 ASP A O 1
ATOM 2204 N N . GLU A 1 269 ? -2.617 24.271 56.020 1.00 45.72 269 GLU A N 1
ATOM 2205 C CA . GLU A 1 269 ? -1.328 23.916 55.470 1.00 45.72 269 GLU A CA 1
ATOM 2206 C C . GLU A 1 269 ? -1.057 22.478 55.895 1.00 45.72 269 GLU A C 1
ATOM 2208 O O . GLU A 1 269 ? -0.648 22.205 57.021 1.00 45.72 269 GLU A O 1
ATOM 2213 N N . VAL A 1 270 ? -1.328 21.531 54.994 1.00 44.88 270 VAL A N 1
ATOM 2214 C CA . VAL A 1 270 ? -0.839 20.172 55.142 1.00 44.88 270 VAL A CA 1
ATOM 2215 C C . VAL A 1 270 ? 0.667 20.354 55.261 1.00 44.88 270 VAL A C 1
ATOM 2217 O O . VAL A 1 270 ? 1.266 20.893 54.319 1.00 44.88 270 VAL A O 1
ATOM 2220 N N . PRO A 1 271 ? 1.280 19.992 56.403 1.00 42.88 271 PRO A N 1
ATOM 2221 C CA . PRO A 1 271 ? 2.689 20.233 56.617 1.00 42.88 271 PRO A CA 1
ATOM 2222 C C . PRO A 1 271 ? 3.421 19.614 55.439 1.00 42.88 271 PRO A C 1
ATOM 2224 O O . PRO A 1 271 ? 3.268 18.422 55.152 1.00 42.88 271 PRO A O 1
ATOM 2227 N N . ARG A 1 272 ? 4.145 20.464 54.699 1.00 42.84 272 ARG A N 1
ATOM 2228 C CA . ARG A 1 272 ? 5.001 20.045 53.594 1.00 42.84 272 ARG A CA 1
ATOM 2229 C C . ARG A 1 272 ? 5.836 18.886 54.111 1.00 42.84 272 ARG A C 1
ATOM 2231 O O . ARG A 1 272 ? 6.764 19.099 54.885 1.00 42.84 272 ARG A O 1
ATOM 2238 N N . ARG A 1 273 ? 5.526 17.665 53.668 1.00 43.50 273 ARG A N 1
ATOM 2239 C CA . ARG A 1 273 ? 6.463 16.554 53.781 1.00 43.50 273 ARG A CA 1
ATOM 2240 C C . ARG A 1 273 ? 7.705 16.990 53.020 1.00 43.50 273 ARG A C 1
ATOM 2242 O O . ARG A 1 273 ? 7.720 17.047 51.792 1.00 43.50 273 ARG A O 1
ATOM 2249 N N . THR A 1 274 ? 8.745 17.295 53.775 1.00 50.91 274 THR A N 1
ATOM 2250 C CA . THR A 1 274 ? 10.095 17.673 53.353 1.00 50.91 274 THR A CA 1
ATOM 2251 C C . THR A 1 274 ? 10.824 16.581 52.553 1.00 50.91 274 THR A C 1
ATOM 2253 O O . THR A 1 274 ? 12.011 16.717 52.302 1.00 50.91 274 THR A O 1
ATOM 2256 N N . GLY A 1 275 ? 10.132 15.534 52.084 1.00 47.53 275 GLY A N 1
ATOM 2257 C CA . GLY A 1 275 ? 10.705 14.447 51.282 1.00 47.53 275 GLY A CA 1
ATOM 2258 C C . GLY A 1 275 ? 10.477 14.543 49.768 1.00 47.53 275 GLY A C 1
ATOM 2259 O O . GLY A 1 275 ? 11.114 13.819 49.016 1.00 47.53 275 GLY A O 1
ATOM 2260 N N . GLN A 1 276 ? 9.605 15.430 49.272 1.00 45.34 276 GLN A N 1
ATOM 2261 C CA . GLN A 1 276 ? 9.216 15.398 47.847 1.00 45.34 276 GLN A CA 1
ATOM 2262 C C . GLN A 1 276 ? 10.114 16.236 46.915 1.00 45.34 276 GLN A C 1
ATOM 2264 O O . GLN A 1 276 ? 9.935 16.225 45.698 1.00 45.34 276 GLN A O 1
ATOM 2269 N N . LYS A 1 277 ? 11.121 16.932 47.466 1.00 47.78 277 LYS A N 1
ATOM 2270 C CA . LYS A 1 277 ? 12.170 17.601 46.673 1.00 47.78 277 LYS A CA 1
ATOM 2271 C C . LYS A 1 277 ? 13.259 16.637 46.181 1.00 47.78 277 LYS A C 1
ATOM 2273 O O . LYS A 1 277 ? 13.892 16.937 45.174 1.00 47.78 277 LYS A O 1
ATOM 2278 N N . GLU A 1 278 ? 13.451 15.480 46.818 1.00 53.34 278 GLU A N 1
ATOM 2279 C CA . GLU A 1 278 ? 14.457 14.499 46.373 1.00 53.34 278 GLU A CA 1
ATOM 2280 C C . GLU A 1 278 ? 13.963 13.598 45.234 1.00 53.34 278 GLU A C 1
ATOM 2282 O O . GLU A 1 278 ? 14.755 13.192 44.383 1.00 53.34 278 GLU A O 1
ATOM 2287 N N . GLU A 1 279 ? 12.658 13.334 45.145 1.00 53.47 279 GLU A N 1
ATOM 2288 C CA . GLU A 1 279 ? 12.116 12.419 44.131 1.00 53.47 279 GLU A CA 1
ATOM 2289 C C . GLU A 1 279 ? 12.066 13.055 42.730 1.00 53.47 279 GLU A C 1
ATOM 2291 O O . GLU A 1 279 ? 12.426 12.413 41.742 1.00 53.47 279 GLU A O 1
ATOM 2296 N N . ASN A 1 280 ? 11.765 14.358 42.644 1.00 53.34 280 ASN A N 1
ATOM 2297 C CA . ASN A 1 280 ? 11.836 15.097 41.377 1.00 53.34 280 ASN A CA 1
ATOM 2298 C C . ASN A 1 280 ? 13.285 15.327 40.909 1.00 53.34 280 ASN A C 1
ATOM 2300 O O . ASN A 1 280 ? 13.537 15.306 39.709 1.00 53.34 280 ASN A O 1
ATOM 2304 N N . SER A 1 281 ? 14.254 15.452 41.828 1.00 57.41 281 SER A N 1
ATOM 2305 C CA . SER A 1 281 ? 15.677 15.543 41.461 1.00 57.41 281 SER A CA 1
ATOM 2306 C C . SER A 1 281 ? 16.258 14.192 41.008 1.00 57.41 281 SER A C 1
ATOM 2308 O O . SER A 1 281 ? 17.173 14.159 40.185 1.00 57.41 281 SER A O 1
ATOM 2310 N N . ARG A 1 282 ? 15.704 13.057 41.470 1.00 56.03 282 ARG A N 1
ATOM 2311 C CA . ARG A 1 282 ? 16.043 11.728 40.926 1.00 56.03 282 ARG A CA 1
ATOM 2312 C C . ARG A 1 282 ? 15.467 11.512 39.530 1.00 56.03 282 ARG A C 1
ATOM 2314 O O . ARG A 1 282 ? 16.212 11.076 38.660 1.00 56.03 282 ARG A O 1
ATOM 2321 N N . ALA A 1 283 ? 14.197 11.843 39.294 1.00 55.88 283 ALA A N 1
ATOM 2322 C CA . ALA A 1 283 ? 13.578 11.672 37.975 1.00 55.88 283 ALA A CA 1
ATOM 2323 C C . ALA A 1 283 ? 14.289 12.493 36.877 1.00 55.88 283 ALA A C 1
ATOM 2325 O O . ALA A 1 283 ? 14.455 12.014 35.759 1.00 55.88 283 ALA A O 1
ATOM 2326 N N . GLU A 1 284 ? 14.791 13.685 37.215 1.00 58.38 284 GLU A N 1
ATOM 2327 C CA . GLU A 1 284 ? 15.557 14.533 36.293 1.00 58.38 284 GLU A CA 1
ATOM 2328 C C . GLU A 1 284 ? 16.997 14.020 36.064 1.00 58.38 284 GLU A C 1
ATOM 2330 O O . GLU A 1 284 ? 17.529 14.132 34.960 1.00 58.38 284 GLU A O 1
ATOM 2335 N N . LYS A 1 285 ? 17.612 13.353 37.057 1.00 54.97 285 LYS A N 1
ATOM 2336 C CA . LYS A 1 285 ? 18.921 12.689 36.893 1.00 54.97 285 LYS A CA 1
ATOM 2337 C C . LYS A 1 285 ? 18.863 11.428 36.023 1.00 54.97 285 LYS A C 1
ATOM 2339 O O . LYS A 1 285 ? 19.813 11.193 35.282 1.00 54.97 285 LYS A O 1
ATOM 2344 N N . TYR A 1 286 ? 17.770 10.660 36.055 1.00 55.28 286 TYR A N 1
ATOM 2345 C CA . TYR A 1 286 ? 17.609 9.487 35.180 1.00 55.28 286 TYR A CA 1
ATOM 2346 C C . TYR A 1 286 ? 17.383 9.874 33.709 1.00 55.28 286 TYR A C 1
ATOM 2348 O O . TYR A 1 286 ? 17.928 9.219 32.826 1.00 55.28 286 TYR A O 1
ATOM 2356 N N . ALA A 1 287 ? 16.683 10.983 33.440 1.00 53.22 287 ALA A N 1
ATOM 2357 C CA . ALA A 1 287 ? 16.495 11.492 32.078 1.00 53.22 287 ALA A CA 1
ATOM 2358 C C . ALA A 1 287 ? 17.783 12.079 31.456 1.00 53.22 287 ALA A C 1
ATOM 2360 O O . ALA A 1 287 ? 17.916 12.104 30.235 1.00 53.22 287 ALA A O 1
ATOM 2361 N N . LEU A 1 288 ? 18.748 12.527 32.274 1.00 54.00 288 LEU A N 1
ATOM 2362 C CA . LEU A 1 288 ? 20.046 13.018 31.790 1.00 54.00 288 LEU A CA 1
ATOM 2363 C C . LEU A 1 288 ? 21.123 11.926 31.652 1.00 54.00 288 LEU A C 1
ATOM 2365 O O . LEU A 1 288 ? 22.055 12.107 30.869 1.00 54.00 288 LEU A O 1
ATOM 2369 N N . SER A 1 289 ? 21.035 10.811 32.389 1.00 50.94 289 SER A N 1
ATOM 2370 C CA . SER A 1 289 ? 22.025 9.721 32.294 1.00 50.94 289 SER A CA 1
ATOM 2371 C C . SER A 1 289 ? 21.819 8.798 31.092 1.00 50.94 289 SER A C 1
ATOM 2373 O O . SER A 1 289 ? 22.756 8.118 30.686 1.00 50.94 289 SER A O 1
ATOM 2375 N N . GLU A 1 290 ? 20.624 8.787 30.499 1.00 47.94 290 GLU A N 1
ATOM 2376 C CA . GLU A 1 290 ? 20.298 7.927 29.351 1.00 47.94 290 GLU A CA 1
ATOM 2377 C C . GLU A 1 290 ? 20.836 8.474 28.011 1.00 47.94 290 GLU A C 1
ATOM 2379 O O . GLU A 1 290 ? 20.739 7.810 26.988 1.00 47.94 290 GLU A O 1
ATOM 2384 N N . ASN A 1 291 ? 21.466 9.658 28.016 1.00 45.53 291 ASN A N 1
ATOM 2385 C CA . ASN A 1 291 ? 21.955 10.332 26.807 1.00 45.53 291 ASN A CA 1
ATOM 2386 C C . ASN A 1 291 ? 23.491 10.491 26.744 1.00 45.53 291 ASN A C 1
ATOM 2388 O O . ASN A 1 291 ? 23.992 11.323 25.991 1.00 45.53 291 ASN A O 1
ATOM 2392 N N . LYS A 1 292 ? 24.264 9.762 27.569 1.00 46.31 292 LYS A N 1
ATOM 2393 C CA . LYS A 1 292 ? 25.735 9.932 27.637 1.00 46.31 292 LYS A CA 1
ATOM 2394 C C . LYS A 1 292 ? 26.600 8.683 27.480 1.00 46.31 292 LYS A C 1
ATOM 2396 O O . LYS A 1 292 ? 27.812 8.829 27.517 1.00 46.31 292 LYS A O 1
ATOM 2401 N N . ASN A 1 293 ? 26.042 7.499 27.244 1.00 42.88 293 ASN A N 1
ATOM 2402 C CA . ASN A 1 293 ? 26.857 6.293 27.071 1.00 42.88 293 ASN A CA 1
ATOM 2403 C C . ASN A 1 293 ? 26.436 5.498 25.828 1.00 42.88 293 ASN A C 1
ATOM 2405 O O . ASN A 1 293 ? 25.810 4.449 25.942 1.00 42.88 293 ASN A O 1
ATOM 2409 N N . LEU A 1 294 ? 26.827 5.983 24.647 1.00 46.97 294 LEU A N 1
ATOM 2410 C CA . LEU A 1 294 ? 27.215 5.089 23.556 1.00 46.97 294 LEU A CA 1
ATOM 2411 C C . LEU A 1 294 ? 28.751 5.080 23.510 1.00 46.97 294 LEU A C 1
ATOM 2413 O O . LEU A 1 294 ? 29.341 6.102 23.155 1.00 46.97 294 LEU A O 1
ATOM 2417 N N . PRO A 1 295 ? 29.421 3.983 23.895 1.00 44.75 295 PRO A N 1
ATOM 2418 C CA . PRO A 1 295 ? 30.834 3.827 23.611 1.00 44.75 295 PRO A CA 1
ATOM 2419 C C . PRO A 1 295 ? 30.997 3.546 22.114 1.00 44.75 295 PRO A C 1
ATOM 2421 O O . PRO A 1 295 ? 30.635 2.479 21.622 1.00 44.75 295 PRO A O 1
ATOM 2424 N N . ILE A 1 296 ? 31.546 4.524 21.397 1.00 46.62 296 ILE A N 1
ATOM 2425 C CA . ILE A 1 296 ? 32.221 4.300 20.120 1.00 46.62 296 ILE A CA 1
ATOM 2426 C C . ILE A 1 296 ? 33.517 3.566 20.470 1.00 46.62 296 ILE A C 1
ATOM 2428 O O . ILE A 1 296 ? 34.472 4.176 20.945 1.00 46.62 296 ILE A O 1
ATOM 2432 N N . SER A 1 297 ? 33.529 2.246 20.310 1.00 45.66 297 SER A N 1
ATOM 2433 C CA . SER A 1 297 ? 34.769 1.484 20.207 1.00 45.66 297 SER A CA 1
ATOM 2434 C C . SER A 1 297 ? 35.103 1.347 18.726 1.00 45.66 297 SER A C 1
ATOM 2436 O O . SER A 1 297 ? 34.563 0.481 18.039 1.00 45.66 297 SER A O 1
ATOM 2438 N N . GLU A 1 298 ? 35.973 2.237 18.251 1.00 45.03 298 GLU A N 1
ATOM 2439 C CA . GLU A 1 298 ? 36.786 2.024 17.057 1.00 45.03 298 GLU A CA 1
ATOM 2440 C C . GLU A 1 298 ? 37.650 0.778 17.282 1.00 45.03 298 GLU A C 1
ATOM 2442 O O . GLU A 1 298 ? 38.592 0.792 18.075 1.00 45.03 298 GLU A O 1
ATOM 2447 N N . ALA A 1 299 ? 37.323 -0.308 16.588 1.00 38.38 299 ALA A N 1
ATOM 2448 C CA . ALA A 1 299 ? 38.283 -1.356 16.291 1.00 38.38 299 ALA A CA 1
ATOM 2449 C C . ALA A 1 299 ? 38.854 -1.045 14.905 1.00 38.38 299 ALA A C 1
ATOM 2451 O O . ALA A 1 299 ? 38.194 -1.226 13.883 1.00 38.38 299 ALA A O 1
ATOM 2452 N N . LEU A 1 300 ? 40.065 -0.493 14.903 1.00 44.44 300 LEU A N 1
ATOM 2453 C CA . LEU A 1 300 ? 40.911 -0.368 13.726 1.00 44.44 300 LEU A CA 1
ATOM 2454 C C . LEU A 1 300 ? 41.383 -1.790 13.371 1.00 44.44 300 LEU A C 1
ATOM 2456 O O . LEU A 1 300 ? 42.276 -2.320 14.030 1.00 44.44 300 LEU A O 1
ATOM 2460 N N . GLU A 1 301 ? 40.747 -2.431 12.391 1.00 45.06 301 GLU A N 1
ATOM 2461 C CA . GLU A 1 301 ? 41.257 -3.668 11.795 1.00 45.06 301 GLU A CA 1
ATOM 2462 C C . GLU A 1 301 ? 42.120 -3.348 10.567 1.00 45.06 301 GLU A C 1
ATOM 2464 O O . GLU A 1 301 ? 41.778 -2.544 9.700 1.00 45.06 301 GLU A O 1
ATOM 2469 N N . ASP A 1 302 ? 43.290 -3.971 10.580 1.00 42.47 302 ASP A N 1
ATOM 2470 C CA . ASP A 1 302 ? 44.451 -3.805 9.715 1.00 42.47 302 ASP A CA 1
ATOM 2471 C C . ASP A 1 302 ? 44.201 -4.463 8.336 1.00 42.47 302 ASP A C 1
ATOM 2473 O O . ASP A 1 302 ? 43.944 -5.670 8.283 1.00 42.47 302 ASP A O 1
ATOM 2477 N N . PRO A 1 303 ? 44.256 -3.746 7.194 1.00 39.09 303 PRO A N 1
ATOM 2478 C CA . PRO A 1 303 ? 43.976 -4.339 5.896 1.00 39.09 303 PRO A CA 1
ATOM 2479 C C . PRO A 1 303 ? 45.266 -4.915 5.308 1.00 39.09 303 PRO A C 1
ATOM 2481 O O . PRO A 1 303 ? 45.884 -4.337 4.414 1.00 39.09 303 PRO A O 1
ATOM 2484 N N . SER A 1 304 ? 45.679 -6.092 5.773 1.00 45.72 304 SER A N 1
ATOM 2485 C CA . SER A 1 304 ? 46.566 -6.927 4.965 1.00 45.72 304 SER A CA 1
ATOM 2486 C C . SER A 1 304 ? 46.198 -8.402 5.086 1.00 45.72 304 SER A C 1
ATOM 2488 O O . SER A 1 304 ? 46.288 -8.998 6.154 1.00 45.72 304 SER A O 1
ATOM 2490 N N . LYS A 1 305 ? 45.847 -8.972 3.925 1.00 48.00 305 LYS A N 1
ATOM 2491 C CA . LYS A 1 305 ? 45.470 -10.366 3.626 1.00 48.00 305 LYS A CA 1
ATOM 2492 C C . LYS A 1 305 ? 43.975 -10.667 3.695 1.00 48.00 305 LYS A C 1
ATOM 2494 O O . LYS A 1 305 ? 43.446 -10.962 4.758 1.00 48.00 305 LYS A O 1
ATOM 2499 N N . GLN A 1 306 ? 43.362 -10.781 2.517 1.00 37.59 306 GLN A N 1
ATOM 2500 C CA . GLN A 1 306 ? 42.597 -11.988 2.211 1.00 37.59 306 GLN A CA 1
ATOM 2501 C C . GLN A 1 306 ? 42.445 -12.230 0.707 1.00 37.59 306 GLN A C 1
ATOM 2503 O O . GLN A 1 306 ? 42.199 -11.318 -0.082 1.00 37.59 306 GLN A O 1
ATOM 2508 N N . ASP A 1 307 ? 42.649 -13.501 0.380 1.00 44.28 307 ASP A N 1
ATOM 2509 C CA . ASP A 1 307 ? 42.468 -14.180 -0.896 1.00 44.28 307 ASP A CA 1
ATOM 2510 C C . ASP A 1 307 ? 40.982 -14.236 -1.324 1.00 44.28 307 ASP A C 1
ATOM 2512 O O . ASP A 1 307 ? 40.093 -13.963 -0.513 1.00 44.28 307 ASP A O 1
ATOM 2516 N N . PRO A 1 308 ? 40.674 -14.592 -2.587 1.00 48.69 308 PRO A N 1
ATOM 2517 C CA . PRO A 1 308 ? 39.331 -14.479 -3.132 1.00 48.69 308 PRO A CA 1
ATOM 2518 C C . PRO A 1 308 ? 38.577 -15.810 -3.047 1.00 48.69 308 PRO A C 1
ATOM 2520 O O . PRO A 1 308 ? 38.804 -16.682 -3.878 1.00 48.69 308 PRO A O 1
ATOM 2523 N N . GLU A 1 309 ? 37.610 -15.947 -2.136 1.00 46.56 309 GLU A N 1
ATOM 2524 C CA . GLU A 1 309 ? 36.551 -16.952 -2.296 1.00 46.56 309 GLU A CA 1
ATOM 2525 C C . GLU A 1 309 ? 35.156 -16.429 -1.918 1.00 46.56 309 GLU A C 1
ATOM 2527 O O . GLU A 1 309 ? 34.914 -15.815 -0.882 1.00 46.56 309 GLU A O 1
ATOM 2532 N N . SER A 1 310 ? 34.254 -16.691 -2.862 1.00 55.72 310 SER A N 1
ATOM 2533 C CA . SER A 1 310 ? 32.795 -16.611 -2.880 1.00 55.72 310 SER A CA 1
ATOM 2534 C C . SER A 1 310 ? 32.056 -16.455 -1.548 1.00 55.72 310 SER A C 1
ATOM 2536 O O . SER A 1 310 ? 32.073 -17.353 -0.708 1.00 55.72 310 SER A O 1
ATOM 2538 N N . ASN A 1 311 ? 31.221 -15.414 -1.454 1.00 36.06 311 ASN A N 1
ATOM 2539 C CA . ASN A 1 311 ? 30.050 -15.454 -0.583 1.00 36.06 311 ASN A CA 1
ATOM 2540 C C . ASN A 1 311 ? 28.871 -14.661 -1.168 1.00 36.06 311 ASN A C 1
ATOM 2542 O O . ASN A 1 311 ? 28.951 -13.459 -1.420 1.00 36.06 311 ASN A O 1
ATOM 2546 N N . VAL A 1 312 ? 27.771 -15.376 -1.408 1.00 49.94 312 VAL A N 1
ATOM 2547 C CA . VAL A 1 312 ? 26.483 -14.849 -1.869 1.00 49.94 312 VAL A CA 1
ATOM 2548 C C . VAL A 1 312 ? 25.792 -14.204 -0.666 1.00 49.94 312 VAL A C 1
ATOM 2550 O O . VAL A 1 312 ? 25.167 -14.883 0.145 1.00 49.94 312 VAL A O 1
ATOM 2553 N N . GLY A 1 313 ? 25.946 -12.887 -0.529 1.00 32.78 313 GLY A N 1
ATOM 2554 C CA . GLY A 1 313 ? 25.285 -12.087 0.499 1.00 32.78 313 GLY A CA 1
ATOM 2555 C C . GLY A 1 313 ? 23.861 -11.707 0.092 1.00 32.78 313 GLY A C 1
ATOM 2556 O O . GLY A 1 313 ? 23.655 -11.010 -0.900 1.00 32.78 313 GLY A O 1
ATOM 2557 N N . GLY A 1 314 ? 22.875 -12.151 0.874 1.00 37.19 314 GLY A N 1
ATOM 2558 C CA . GLY A 1 314 ? 21.504 -11.650 0.817 1.00 37.19 314 GLY A CA 1
ATOM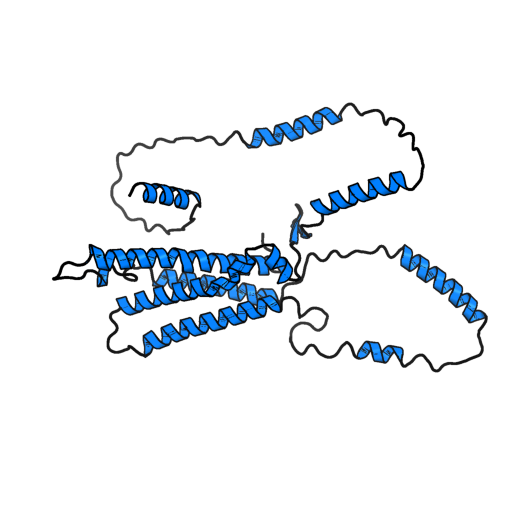 2559 C C . GLY A 1 314 ? 21.460 -10.169 1.195 1.00 37.19 314 GLY A C 1
ATOM 2560 O O . GLY A 1 314 ? 21.847 -9.786 2.296 1.00 37.19 314 GLY A O 1
ATOM 2561 N N . PHE A 1 315 ? 21.002 -9.342 0.259 1.00 36.06 315 PHE A N 1
ATOM 2562 C CA . PHE A 1 315 ? 20.926 -7.891 0.387 1.00 36.06 315 PHE A CA 1
ATOM 2563 C C . PHE A 1 315 ? 19.586 -7.500 1.030 1.00 36.06 315 PHE A C 1
ATOM 2565 O O . PHE A 1 315 ? 18.570 -7.362 0.347 1.00 36.06 315 PHE A O 1
ATOM 2572 N N . SER A 1 316 ? 19.564 -7.360 2.356 1.00 34.06 316 SER A N 1
ATOM 2573 C CA . SER A 1 316 ? 18.480 -6.667 3.061 1.00 34.06 316 SER A CA 1
ATOM 2574 C C . SER A 1 316 ? 18.724 -5.167 2.946 1.00 34.06 316 SER A C 1
ATOM 2576 O O . SER A 1 316 ? 19.665 -4.648 3.538 1.00 34.06 316 SER A O 1
ATOM 2578 N N . ILE A 1 317 ? 17.894 -4.469 2.169 1.00 38.16 317 ILE A N 1
ATOM 2579 C CA . ILE A 1 317 ? 17.939 -3.008 2.084 1.00 38.16 317 ILE A CA 1
ATOM 2580 C C . ILE A 1 317 ? 17.162 -2.436 3.269 1.00 38.16 317 ILE A C 1
ATOM 2582 O O . ILE A 1 317 ? 15.954 -2.210 3.192 1.00 38.16 317 ILE A O 1
ATOM 2586 N N . GLU 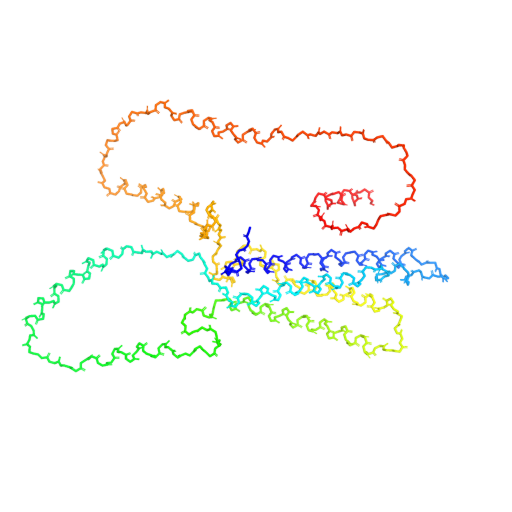A 1 318 ? 17.860 -2.207 4.370 1.00 36.69 318 GLU A N 1
ATOM 2587 C CA . GLU A 1 318 ? 17.432 -1.249 5.381 1.00 36.69 318 GLU A CA 1
ATOM 2588 C C . GLU A 1 318 ? 17.856 0.129 4.849 1.00 36.69 318 GLU A C 1
ATOM 2590 O O . GLU A 1 318 ? 19.021 0.503 4.926 1.00 36.69 318 GLU A O 1
ATOM 2595 N N . ILE A 1 319 ? 16.949 0.831 4.151 1.00 43.88 319 ILE A N 1
ATOM 2596 C CA . ILE A 1 319 ? 17.225 2.204 3.695 1.00 43.88 319 ILE A CA 1
ATOM 2597 C C . ILE A 1 319 ? 17.178 3.084 4.935 1.00 43.88 319 ILE A C 1
ATOM 2599 O O . ILE A 1 319 ? 16.102 3.526 5.349 1.00 43.88 319 ILE A O 1
ATOM 2603 N N . ASP A 1 320 ? 18.343 3.312 5.523 1.00 46.28 320 ASP A N 1
ATOM 2604 C CA . ASP A 1 320 ? 18.499 4.291 6.577 1.00 46.28 320 ASP A CA 1
ATOM 2605 C C . ASP A 1 320 ? 18.295 5.692 5.983 1.00 46.28 320 ASP A C 1
ATOM 2607 O O . ASP A 1 320 ? 18.824 6.037 4.921 1.00 46.28 320 ASP A O 1
ATOM 2611 N N . ILE A 1 321 ? 17.491 6.520 6.651 1.00 61.69 321 ILE A N 1
ATOM 2612 C CA . ILE A 1 321 ? 17.185 7.897 6.210 1.00 61.69 321 ILE A CA 1
ATOM 2613 C C . ILE A 1 321 ? 18.479 8.732 6.095 1.00 61.69 321 ILE A C 1
ATOM 2615 O O . ILE A 1 321 ? 18.540 9.713 5.352 1.00 61.69 321 ILE A O 1
ATOM 2619 N N . GLU A 1 322 ? 19.537 8.304 6.780 1.00 60.28 322 GLU A N 1
ATOM 2620 C CA . GLU A 1 322 ? 20.860 8.915 6.786 1.00 60.28 322 GLU A CA 1
ATOM 2621 C C . GLU A 1 322 ? 21.601 8.801 5.435 1.00 60.28 322 GLU A C 1
ATOM 2623 O O . GLU A 1 322 ? 22.330 9.720 5.051 1.00 60.28 322 GLU A O 1
ATOM 2628 N N . ASP A 1 323 ? 21.338 7.759 4.637 1.00 62.19 323 ASP A N 1
ATOM 2629 C CA . ASP A 1 323 ? 21.961 7.594 3.314 1.00 62.19 323 ASP A CA 1
ATOM 2630 C C . ASP A 1 323 ? 21.287 8.446 2.224 1.00 62.19 323 ASP A C 1
ATOM 2632 O O . ASP A 1 323 ? 21.938 8.884 1.270 1.00 62.19 323 ASP A O 1
ATOM 2636 N N . MET A 1 324 ? 20.006 8.787 2.403 1.00 50.56 324 MET A N 1
ATOM 2637 C CA . MET A 1 324 ? 19.307 9.756 1.546 1.00 50.56 324 MET A CA 1
ATOM 2638 C C . MET A 1 324 ? 19.876 11.178 1.703 1.00 50.56 324 MET A C 1
ATOM 2640 O O . MET A 1 324 ? 19.990 11.903 0.715 1.00 50.56 324 MET A O 1
ATOM 2644 N N . LEU A 1 325 ? 20.315 11.560 2.909 1.00 62.88 325 LEU A N 1
ATOM 2645 C CA . LEU A 1 325 ? 20.957 12.860 3.161 1.00 62.88 325 LEU A CA 1
ATOM 2646 C C . LEU A 1 325 ? 22.392 12.934 2.609 1.00 62.88 325 LEU A C 1
ATOM 2648 O O . LEU A 1 325 ? 22.835 14.000 2.176 1.00 62.88 325 LEU A O 1
ATOM 2652 N N . LYS A 1 326 ? 23.117 11.809 2.549 1.00 67.62 326 LYS A N 1
ATOM 2653 C CA . LYS A 1 326 ? 24.436 11.752 1.887 1.00 67.62 326 LYS A CA 1
ATOM 2654 C C . LYS A 1 326 ? 24.331 11.926 0.371 1.00 67.62 326 LYS A C 1
ATOM 2656 O O . LYS A 1 326 ? 25.167 12.610 -0.218 1.00 67.62 326 LYS A O 1
ATOM 2661 N N . LEU A 1 327 ? 23.287 11.382 -0.256 1.00 48.88 327 LEU A N 1
ATOM 2662 C CA . LEU A 1 327 ? 23.018 11.569 -1.688 1.00 48.88 327 LEU A CA 1
ATOM 2663 C C . LEU A 1 327 ? 22.693 13.027 -2.049 1.00 48.88 327 LEU A C 1
ATOM 2665 O O . LEU A 1 327 ? 23.109 13.501 -3.108 1.00 48.88 327 LEU A O 1
ATOM 2669 N N . GLU A 1 328 ? 22.028 13.767 -1.159 1.00 64.50 328 GLU A N 1
ATOM 2670 C CA . GLU A 1 328 ? 21.723 15.189 -1.365 1.00 64.50 328 GLU A CA 1
ATOM 2671 C C . GLU A 1 328 ? 22.988 16.074 -1.358 1.00 64.50 328 GLU A C 1
ATOM 2673 O O . GLU A 1 328 ? 23.063 17.064 -2.087 1.00 64.50 328 GLU A O 1
ATOM 2678 N N . ASN A 1 329 ? 24.018 15.694 -0.593 1.00 50.94 329 ASN A N 1
ATOM 2679 C CA . ASN A 1 329 ? 25.307 16.395 -0.582 1.00 50.94 329 ASN A CA 1
ATOM 2680 C C . ASN A 1 329 ? 26.183 16.065 -1.800 1.00 50.94 329 ASN A C 1
ATOM 2682 O O . ASN A 1 329 ? 26.931 16.927 -2.254 1.00 50.94 329 ASN A O 1
ATOM 2686 N N . ILE A 1 330 ? 26.062 14.866 -2.374 1.00 50.69 330 ILE A N 1
ATOM 2687 C CA . ILE A 1 330 ? 26.786 14.492 -3.602 1.00 50.69 330 ILE A CA 1
ATOM 2688 C C . ILE A 1 330 ? 26.196 15.216 -4.824 1.00 50.69 330 ILE A C 1
ATOM 2690 O O . ILE A 1 330 ? 26.939 15.658 -5.696 1.00 50.69 330 ILE A O 1
ATOM 2694 N N . LEU A 1 331 ? 24.875 15.425 -4.855 1.00 41.7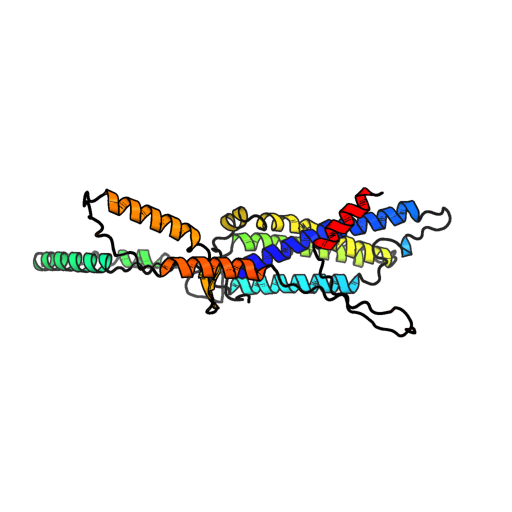2 331 LEU A N 1
ATOM 2695 C CA . LEU A 1 331 ? 24.194 16.174 -5.921 1.00 41.72 331 LEU A CA 1
ATOM 2696 C C . LEU A 1 331 ? 24.412 17.695 -5.871 1.00 41.72 331 LEU A C 1
ATOM 2698 O O . LEU A 1 331 ? 24.112 18.367 -6.848 1.00 41.72 331 LEU A O 1
ATOM 2702 N N . LYS A 1 332 ? 24.936 18.249 -4.769 1.00 50.47 332 LYS A N 1
ATOM 2703 C CA . LYS A 1 332 ? 25.306 19.676 -4.670 1.00 50.47 332 LYS A CA 1
ATOM 2704 C C . LYS A 1 332 ? 26.735 19.980 -5.136 1.00 50.47 332 LYS A C 1
ATOM 2706 O O . LYS A 1 332 ? 27.104 21.149 -5.188 1.00 50.47 332 LYS A O 1
ATOM 2711 N N . ILE A 1 333 ? 27.537 18.954 -5.432 1.00 52.16 333 ILE A N 1
ATOM 2712 C CA . ILE A 1 333 ? 28.953 19.086 -5.824 1.00 52.16 333 ILE A CA 1
ATOM 2713 C C . ILE A 1 333 ? 29.164 18.811 -7.331 1.00 52.16 333 ILE A C 1
ATOM 2715 O O . ILE A 1 333 ? 30.250 19.058 -7.852 1.00 52.16 333 ILE A O 1
ATOM 2719 N N . SER A 1 334 ? 28.126 18.375 -8.052 1.00 40.78 334 SER A N 1
ATOM 2720 C CA . SER A 1 334 ? 28.106 18.294 -9.521 1.00 40.78 334 SER A CA 1
ATOM 2721 C C . SER A 1 334 ? 27.150 19.318 -10.105 1.00 40.78 334 SER A C 1
ATOM 2723 O O . SER A 1 334 ? 27.366 19.641 -11.295 1.00 40.78 334 SER A O 1
#

Radius of gyration: 33.15 Å; chains: 1; bounding box: 107×47×91 Å

Organism: Halteria grandinella (NCBI:txid5974)